Protein AF-A0A7Y5T7V3-F1 (afdb_monomer_lite)

Radius of gyration: 24.33 Å; chains: 1; bounding box: 66×38×88 Å

Secondary structure (DSSP, 8-state):
-PPPPPP-------PPP---PPPPPSHHHHHHHHHHHHHHHHHHHHHHH-HHHHHHHHHHHHHHHHHHHHHHHHHHHHHHHHSS--TTHHHHHHHTHHHHHHHHHHHHHHHHHHHHHHHHHHHHHHHHTT--HHHHHHHHHHHHHHHHHHSTTTHHHHHHHHHHHHHHTTSHHHHHHHHHHHHHHHHHHHHHHHHH----TTSSS-TTSTTSHHHHHHHT-

Foldseek 3Di:
DDDDDDPDPPPDPPPPDPPDDPDDDDLLVVLLVLLVVLLLLLLLLLCLAEVVVSLVVVLVLLLVLLLVLVLVVQQVVVCVVPVDDDPCVVVVCVVVSPVSSVVSVVQSVVLSVQLQVQLVVLLVVCLVVVHDSSVSSSVSSNSSSVSCCPHDPNVSVCVVVVVVSCVLSVDSVSSVVSSVVSNVSSVVSNVCCVPVNHDHPPDPDDQLDPPHPNVVVSVVD

Structure (mmCIF, N/CA/C/O backbone):
data_AF-A0A7Y5T7V3-F1
#
_entry.id   AF-A0A7Y5T7V3-F1
#
loop_
_atom_site.group_PDB
_atom_site.id
_atom_site.type_symbol
_atom_site.label_atom_id
_atom_site.label_alt_id
_atom_site.label_comp_id
_atom_site.label_asym_id
_atom_site.label_entity_id
_atom_site.label_seq_id
_atom_site.pdbx_PDB_ins_code
_atom_site.Cartn_x
_atom_site.Cartn_y
_atom_site.Cartn_z
_atom_site.occupancy
_atom_site.B_iso_or_equiv
_atom_site.auth_seq_id
_atom_site.auth_comp_id
_atom_site.auth_asym_id
_atom_site.auth_atom_id
_atom_site.pdbx_PDB_model_num
ATOM 1 N N . MET A 1 1 ? -44.271 4.454 62.381 1.00 64.00 1 MET A N 1
ATOM 2 C CA . MET A 1 1 ? -42.898 4.955 62.152 1.00 64.00 1 MET A CA 1
ATOM 3 C C . MET A 1 1 ? -42.355 4.255 60.921 1.00 64.00 1 MET A C 1
ATOM 5 O O . MET A 1 1 ? -42.210 3.041 60.946 1.00 64.00 1 MET A O 1
ATOM 9 N N . GLN A 1 2 ? -42.186 4.983 59.821 1.00 68.31 2 GLN A N 1
ATOM 10 C CA . GLN A 1 2 ? -41.761 4.419 58.540 1.00 68.31 2 GLN A CA 1
ATOM 11 C C . GLN A 1 2 ? -40.227 4.488 58.475 1.00 68.31 2 GLN A C 1
ATOM 13 O O . GLN A 1 2 ? -39.679 5.554 58.768 1.00 68.31 2 GLN A O 1
ATOM 18 N N . PRO A 1 3 ? -39.519 3.382 58.184 1.00 74.75 3 PRO A N 1
ATOM 19 C CA . PRO A 1 3 ? -38.064 3.399 58.145 1.00 74.75 3 PRO A CA 1
ATOM 20 C C . PRO A 1 3 ? -37.574 4.334 57.027 1.00 74.75 3 PRO A C 1
ATOM 22 O O . PRO A 1 3 ? -38.207 4.407 55.970 1.00 74.75 3 PRO A O 1
ATOM 25 N N . PRO A 1 4 ? -36.468 5.067 57.247 1.00 77.44 4 PRO A N 1
ATOM 26 C CA . PRO A 1 4 ? -35.929 5.975 56.246 1.00 77.44 4 PRO A CA 1
ATOM 27 C C . PRO A 1 4 ? -35.515 5.206 54.980 1.00 77.44 4 PRO A C 1
ATOM 29 O O . PRO A 1 4 ? -35.036 4.071 55.081 1.00 77.44 4 PRO A O 1
ATOM 32 N N . PRO A 1 5 ? -35.677 5.805 53.785 1.00 78.19 5 PRO A N 1
ATOM 33 C CA . PRO A 1 5 ? -35.281 5.164 52.540 1.00 78.19 5 PRO A CA 1
ATOM 34 C C . PRO A 1 5 ? -33.768 4.881 52.540 1.00 78.19 5 PRO A C 1
ATOM 36 O O . PRO A 1 5 ? -32.987 5.703 53.037 1.00 78.19 5 PRO A O 1
ATOM 39 N N . PRO A 1 6 ? -33.330 3.734 51.989 1.00 72.88 6 PRO A N 1
ATOM 40 C CA . PRO A 1 6 ? -31.917 3.385 51.922 1.00 72.88 6 PRO A CA 1
ATOM 41 C C . PRO A 1 6 ? -31.151 4.460 51.142 1.00 72.88 6 PRO A C 1
ATOM 43 O O . PRO A 1 6 ? -31.508 4.805 50.014 1.00 72.88 6 PRO A O 1
ATOM 46 N N . ARG A 1 7 ? -30.097 5.010 51.760 1.00 69.94 7 ARG A N 1
ATOM 47 C CA . ARG A 1 7 ? -29.199 5.981 51.120 1.00 69.94 7 ARG A CA 1
ATOM 48 C C . ARG A 1 7 ? -28.609 5.342 49.865 1.00 69.94 7 ARG A C 1
ATOM 50 O O . ARG A 1 7 ? -27.999 4.281 49.948 1.00 69.94 7 ARG A O 1
ATOM 57 N N . ALA A 1 8 ? -28.784 5.994 48.717 1.00 66.44 8 ALA A N 1
ATOM 58 C CA . ALA A 1 8 ? -28.117 5.603 47.486 1.00 66.44 8 ALA A CA 1
ATOM 59 C C . ALA A 1 8 ? -26.602 5.609 47.731 1.00 66.44 8 ALA A C 1
ATOM 61 O O . ALA A 1 8 ? -26.030 6.658 48.032 1.00 66.44 8 ALA A O 1
ATOM 62 N N . ASP A 1 9 ? -25.973 4.437 47.644 1.00 67.75 9 ASP A N 1
ATOM 63 C CA . ASP A 1 9 ? -24.528 4.283 47.774 1.00 67.75 9 ASP A CA 1
ATOM 64 C C . ASP A 1 9 ? -23.828 5.190 46.751 1.00 67.75 9 ASP A C 1
ATOM 66 O O . ASP A 1 9 ? -23.797 4.918 45.551 1.00 67.75 9 ASP A O 1
ATOM 70 N N . SER A 1 10 ? -23.252 6.285 47.239 1.00 62.38 10 SER A N 1
ATOM 71 C CA . SER A 1 10 ? -22.486 7.271 46.470 1.00 62.38 10 SER A CA 1
ATOM 72 C C . SER A 1 10 ? -21.037 6.840 46.241 1.00 62.38 10 SER A C 1
ATOM 74 O O . SER A 1 10 ? -20.199 7.640 45.823 1.00 62.38 10 SER A O 1
ATOM 76 N N . ARG A 1 11 ? -20.715 5.566 46.499 1.00 70.81 11 ARG A N 1
ATOM 77 C CA . ARG A 1 11 ? -19.378 5.032 46.249 1.00 70.81 11 ARG A CA 1
ATOM 78 C C . ARG A 1 11 ? -19.104 5.123 44.745 1.00 70.81 11 ARG A C 1
ATOM 80 O O . ARG A 1 11 ? -19.881 4.562 43.966 1.00 70.81 11 ARG A O 1
ATOM 87 N N . PRO A 1 12 ? -18.029 5.809 44.308 1.00 65.44 12 PRO A N 1
ATOM 88 C CA . PRO A 1 12 ? -17.653 5.825 42.906 1.00 65.44 12 PRO A CA 1
ATOM 89 C C . PRO A 1 12 ? -17.503 4.376 42.456 1.00 65.44 12 PRO A C 1
ATOM 91 O O . PRO A 1 12 ? -16.712 3.614 43.012 1.00 65.44 12 PRO A O 1
ATOM 94 N N . ARG A 1 13 ? -18.341 3.976 41.496 1.00 61.34 13 ARG A N 1
ATOM 95 C CA . ARG A 1 13 ? -18.355 2.624 40.951 1.00 61.34 13 ARG A CA 1
ATOM 96 C C . ARG A 1 13 ? -16.980 2.409 40.321 1.00 61.34 13 ARG A C 1
ATOM 98 O O . ARG A 1 13 ? -16.712 2.946 39.248 1.00 61.34 13 ARG A O 1
ATOM 105 N N . LEU A 1 14 ? -16.092 1.704 41.024 1.00 61.84 14 LEU A N 1
ATOM 106 C CA . LEU A 1 14 ? -14.761 1.371 40.532 1.00 61.84 14 LEU A CA 1
ATOM 107 C C . LEU A 1 14 ? -14.964 0.587 39.236 1.00 61.84 14 LEU A C 1
ATOM 109 O O . LEU A 1 14 ? -15.415 -0.558 39.253 1.00 61.84 14 LEU A O 1
ATOM 113 N N . VAL A 1 15 ? -14.714 1.238 38.097 1.00 63.75 15 VAL A N 1
ATOM 114 C CA . VAL A 1 15 ? -14.641 0.555 36.807 1.00 63.75 15 VAL A CA 1
ATOM 115 C C . VAL A 1 15 ? -13.582 -0.525 36.999 1.00 63.75 15 VAL A C 1
ATOM 117 O O . VAL A 1 15 ? -12.487 -0.165 37.438 1.00 63.75 15 VAL A O 1
ATOM 120 N N . PRO A 1 16 ? -13.884 -1.815 36.751 1.00 61.59 16 PRO A N 1
ATOM 121 C CA . PRO A 1 16 ? -12.916 -2.874 36.976 1.00 61.59 16 PRO A CA 1
ATOM 122 C C . PRO A 1 16 ? -11.620 -2.472 36.280 1.00 61.59 16 PRO A C 1
ATOM 124 O O . PRO A 1 16 ? -11.614 -2.231 35.066 1.00 61.59 16 PRO A O 1
ATOM 127 N N . SER A 1 17 ? -10.555 -2.303 37.068 1.00 61.06 17 SER A N 1
ATOM 128 C CA . SER A 1 17 ? -9.232 -2.013 36.541 1.00 61.06 17 SER A CA 1
ATOM 129 C C . SER A 1 17 ? -8.957 -3.080 35.494 1.00 61.06 17 SER A C 1
ATOM 131 O O . SER A 1 17 ? -9.195 -4.265 35.734 1.00 61.06 17 SER A O 1
ATOM 133 N N . GLN A 1 18 ? -8.583 -2.660 34.281 1.00 62.06 18 GLN A N 1
ATOM 134 C CA . GLN A 1 18 ? -8.247 -3.599 33.219 1.00 62.06 18 GLN A CA 1
ATOM 135 C C . GLN A 1 18 ? -7.238 -4.590 33.792 1.00 62.06 18 GLN A C 1
ATOM 137 O O . GLN A 1 18 ? -6.093 -4.223 34.046 1.00 62.06 18 GLN A O 1
ATOM 142 N N . SER A 1 19 ? -7.688 -5.822 34.039 1.00 62.66 19 SER A N 1
ATOM 143 C CA . SER A 1 19 ? -6.857 -6.895 34.563 1.00 62.66 19 SER A CA 1
ATOM 144 C C . SER A 1 19 ? -5.622 -6.969 33.677 1.00 62.66 19 SER A C 1
ATOM 146 O O . SER A 1 19 ? -5.766 -7.159 32.462 1.00 62.66 19 SER A O 1
ATOM 148 N N . TRP A 1 20 ? -4.441 -6.759 34.256 1.00 57.31 20 TRP A N 1
ATOM 149 C CA . TRP A 1 20 ? -3.173 -6.873 33.548 1.00 57.31 20 TRP A CA 1
ATOM 150 C C . TRP A 1 20 ? -3.149 -8.211 32.806 1.00 57.31 20 TRP A C 1
ATOM 152 O O . TRP A 1 20 ? -3.119 -9.277 33.418 1.00 57.31 20 TRP A O 1
ATOM 162 N N . ARG A 1 21 ? -3.241 -8.164 31.474 1.00 64.88 21 ARG A N 1
ATOM 163 C CA . ARG A 1 21 ? -3.084 -9.353 30.638 1.00 64.88 21 ARG A CA 1
ATOM 164 C C . ARG A 1 21 ? -1.607 -9.454 30.285 1.00 64.88 21 ARG A C 1
ATOM 166 O O . ARG A 1 21 ? -1.084 -8.485 29.724 1.00 64.88 21 ARG A O 1
ATOM 173 N N . PRO A 1 22 ? -0.938 -10.585 30.566 1.00 62.59 22 PRO A N 1
ATOM 174 C CA . PRO A 1 22 ? 0.440 -10.765 30.148 1.00 62.59 22 PRO A CA 1
ATOM 175 C C . PRO A 1 22 ? 0.538 -10.552 28.630 1.00 62.59 22 PRO A C 1
ATOM 177 O O . PRO A 1 22 ? -0.371 -10.949 27.886 1.00 62.59 22 PRO A O 1
ATOM 180 N N . PRO A 1 23 ? 1.597 -9.880 28.144 1.00 65.69 23 PRO A N 1
ATOM 181 C CA . PRO A 1 23 ? 1.783 -9.687 26.718 1.00 65.69 23 PRO A CA 1
ATOM 182 C C . PRO A 1 23 ? 1.778 -11.059 26.031 1.00 65.69 23 PRO A C 1
ATOM 184 O O . PRO A 1 23 ? 2.441 -11.978 26.511 1.00 65.69 23 PRO A O 1
ATOM 187 N N . PRO A 1 24 ? 1.039 -11.227 24.921 1.00 64.31 24 PRO A N 1
ATOM 188 C CA . PRO A 1 24 ? 0.905 -12.529 24.284 1.00 64.31 24 PRO A CA 1
ATOM 189 C C . PRO A 1 24 ? 2.289 -13.068 23.888 1.00 64.31 24 PRO A C 1
ATOM 191 O O . PRO A 1 24 ? 3.076 -12.362 23.247 1.00 64.31 24 PRO A O 1
ATOM 194 N N . GLY A 1 25 ? 2.598 -14.292 24.317 1.00 72.19 25 GLY A N 1
ATOM 195 C CA . GLY A 1 25 ? 3.891 -14.944 24.100 1.00 72.19 25 GLY A CA 1
ATOM 196 C C . GLY A 1 25 ? 4.001 -15.613 22.727 1.00 72.19 25 GLY A C 1
ATOM 197 O O . GLY A 1 25 ? 3.042 -16.208 22.252 1.00 72.19 25 GLY A O 1
ATOM 198 N N . GLY A 1 26 ? 5.183 -15.521 22.104 1.00 73.25 26 GLY A N 1
ATOM 199 C CA . GLY A 1 26 ? 5.599 -16.310 20.934 1.00 73.25 26 GLY A CA 1
ATOM 200 C C . GLY A 1 26 ? 4.783 -16.091 19.654 1.00 73.25 26 GLY A C 1
ATOM 201 O O . GLY A 1 26 ? 5.023 -15.137 18.910 1.00 73.25 26 GLY A O 1
ATOM 202 N N . LEU A 1 27 ? 3.821 -16.981 19.393 1.00 79.62 27 LEU A N 1
ATOM 203 C CA . LEU A 1 27 ? 3.075 -17.067 18.128 1.00 79.62 27 LEU A CA 1
ATOM 204 C C . LEU A 1 27 ? 2.404 -15.748 17.700 1.00 79.62 27 LEU A C 1
ATOM 206 O O . LEU A 1 27 ? 2.624 -15.308 16.571 1.00 79.62 27 LEU A O 1
ATOM 210 N N . PRO A 1 28 ? 1.636 -15.059 18.565 1.00 81.38 28 PRO A N 1
ATOM 211 C CA . PRO A 1 28 ? 1.007 -13.793 18.215 1.00 81.38 28 PRO A CA 1
ATOM 212 C C . PRO A 1 28 ? 2.013 -12.700 17.856 1.00 81.38 28 PRO A C 1
ATOM 214 O O . PRO A 1 28 ? 1.696 -11.820 17.066 1.00 81.38 28 PRO A O 1
ATOM 217 N N . LYS A 1 29 ? 3.225 -12.707 18.425 1.00 84.75 29 LYS A N 1
ATOM 218 C CA . LYS A 1 29 ? 4.258 -11.722 18.066 1.00 84.75 29 LYS A CA 1
ATOM 219 C C . LYS A 1 29 ? 4.814 -12.002 16.671 1.00 84.75 29 LYS A C 1
ATOM 221 O O . LYS A 1 29 ? 4.940 -11.062 15.890 1.00 84.75 29 LYS A O 1
ATOM 226 N N . LEU A 1 30 ? 5.063 -13.272 16.349 1.00 87.69 30 LEU A N 1
ATOM 227 C CA . LEU A 1 30 ? 5.518 -13.690 15.023 1.00 87.69 30 LEU A CA 1
ATOM 228 C C . LEU A 1 30 ? 4.479 -13.361 13.945 1.00 87.69 30 LEU A C 1
ATOM 230 O O . LEU A 1 30 ? 4.817 -12.719 12.956 1.00 87.69 30 LEU A O 1
ATOM 234 N N . GLN A 1 31 ? 3.207 -13.708 14.171 1.00 88.00 31 GLN A N 1
ATOM 235 C CA . GLN A 1 31 ? 2.114 -13.391 13.243 1.00 88.00 31 GLN A CA 1
ATOM 236 C C . GLN A 1 31 ? 2.002 -11.884 12.990 1.00 88.00 31 GLN A C 1
ATOM 238 O O . GLN A 1 31 ? 1.847 -11.453 11.852 1.00 88.00 31 GLN A O 1
ATOM 243 N N . ARG A 1 32 ? 2.144 -11.059 14.035 1.00 88.69 32 ARG A N 1
ATOM 244 C CA . ARG A 1 32 ? 2.148 -9.594 13.899 1.00 88.69 32 ARG A CA 1
ATOM 245 C C . ARG A 1 32 ? 3.334 -9.092 13.088 1.00 88.69 32 ARG A C 1
ATOM 247 O O . ARG A 1 32 ? 3.149 -8.209 12.258 1.00 88.69 32 ARG A O 1
ATOM 254 N N . GLY A 1 33 ? 4.522 -9.638 13.341 1.00 89.19 33 GLY A N 1
ATOM 255 C CA . GLY A 1 33 ? 5.724 -9.331 12.572 1.00 89.19 33 GLY A CA 1
ATOM 256 C C . GLY A 1 33 ? 5.514 -9.641 11.094 1.00 89.19 33 GLY A C 1
ATOM 257 O O . GLY A 1 33 ? 5.633 -8.738 10.276 1.00 89.19 33 GLY A O 1
ATOM 258 N N . LEU A 1 34 ? 5.091 -10.869 10.783 1.00 92.50 34 LEU A N 1
ATOM 259 C CA . LEU A 1 34 ? 4.835 -11.341 9.419 1.00 92.50 34 LEU A CA 1
ATOM 260 C C . LEU A 1 34 ? 3.740 -10.548 8.700 1.00 92.50 34 LEU A C 1
ATOM 262 O O . LEU A 1 34 ? 3.882 -10.246 7.521 1.00 92.50 34 LEU A O 1
ATOM 266 N N . LEU A 1 35 ? 2.665 -10.169 9.395 1.00 91.62 35 LEU A N 1
ATOM 267 C CA . LEU A 1 35 ? 1.624 -9.314 8.819 1.00 91.62 35 LEU A CA 1
ATOM 268 C C . LEU A 1 35 ? 2.174 -7.940 8.434 1.00 91.62 35 LEU A C 1
ATOM 270 O O . LEU A 1 35 ? 1.853 -7.429 7.366 1.00 91.62 35 LEU A O 1
ATOM 274 N N . LEU A 1 36 ? 2.989 -7.329 9.298 1.00 91.31 36 LEU A N 1
ATOM 275 C CA . LEU A 1 36 ? 3.539 -5.997 9.049 1.00 91.31 36 LEU A CA 1
ATOM 276 C C . LEU A 1 36 ? 4.630 -6.020 7.977 1.00 91.31 36 LEU A C 1
ATOM 278 O O . LEU A 1 36 ? 4.616 -5.167 7.091 1.00 91.31 36 LEU A O 1
ATOM 282 N N . THR A 1 37 ? 5.545 -6.990 8.027 1.00 93.88 37 THR A N 1
ATOM 283 C CA . THR A 1 37 ? 6.599 -7.140 7.014 1.00 93.88 37 THR A CA 1
ATOM 284 C C . THR A 1 37 ? 6.021 -7.563 5.672 1.00 93.88 37 THR A C 1
ATOM 286 O O . THR A 1 37 ? 6.428 -7.027 4.647 1.00 93.88 37 THR A O 1
ATOM 289 N N . GLY A 1 38 ? 5.024 -8.448 5.666 1.00 92.81 38 GLY A N 1
ATOM 290 C CA . GLY A 1 38 ? 4.295 -8.825 4.463 1.00 92.81 38 GLY A CA 1
ATOM 291 C C . GLY A 1 38 ? 3.541 -7.641 3.859 1.00 92.81 38 GLY A C 1
ATOM 292 O O . GLY A 1 38 ? 3.593 -7.444 2.650 1.00 92.81 38 GLY A O 1
ATOM 293 N N . LEU A 1 39 ? 2.878 -6.818 4.681 1.00 91.75 39 LEU A N 1
ATOM 294 C CA . LEU A 1 39 ? 2.147 -5.646 4.190 1.00 91.75 39 LEU A CA 1
ATOM 295 C C . LEU A 1 39 ? 3.116 -4.626 3.593 1.00 91.75 39 LEU A C 1
ATOM 297 O O . LEU A 1 39 ? 2.855 -4.079 2.526 1.00 91.75 39 LEU A O 1
ATOM 301 N N . PHE A 1 40 ? 4.250 -4.412 4.259 1.00 94.25 40 PHE A N 1
ATOM 302 C CA . PHE A 1 40 ? 5.332 -3.590 3.736 1.00 94.25 40 PHE A CA 1
ATOM 303 C C . PHE A 1 40 ? 5.836 -4.124 2.390 1.00 94.25 40 PHE A C 1
ATOM 305 O O . PHE A 1 40 ? 5.851 -3.381 1.412 1.00 94.25 40 PHE A O 1
ATOM 312 N N . ALA A 1 41 ? 6.167 -5.416 2.308 1.00 94.12 41 ALA A N 1
ATOM 313 C CA . ALA A 1 41 ? 6.625 -6.049 1.075 1.00 94.12 41 ALA A CA 1
ATOM 314 C C . ALA A 1 41 ? 5.587 -5.933 -0.050 1.00 94.12 41 ALA A C 1
ATOM 316 O O . ALA A 1 41 ? 5.946 -5.612 -1.179 1.00 94.12 41 ALA A O 1
ATOM 317 N N . ALA A 1 42 ? 4.302 -6.121 0.254 1.00 93.50 42 ALA A N 1
ATOM 318 C CA . ALA A 1 42 ? 3.233 -5.997 -0.726 1.00 93.50 42 ALA A CA 1
ATOM 319 C C . ALA A 1 42 ? 3.087 -4.564 -1.260 1.00 93.50 42 ALA A C 1
ATOM 321 O O . ALA A 1 42 ? 2.877 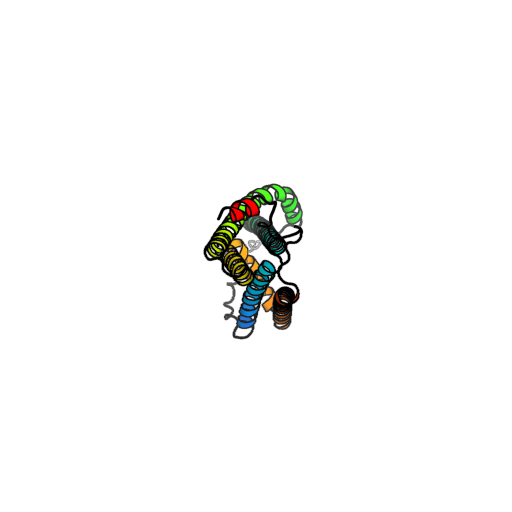-4.388 -2.458 1.00 93.50 42 ALA A O 1
ATOM 322 N N . VAL A 1 43 ? 3.245 -3.540 -0.410 1.00 93.25 43 VAL A N 1
ATOM 323 C CA . VAL A 1 43 ? 3.249 -2.133 -0.849 1.00 93.25 43 VAL A CA 1
ATOM 324 C C . VAL A 1 43 ? 4.464 -1.843 -1.727 1.00 93.25 43 VAL A C 1
ATOM 326 O O . VAL A 1 43 ? 4.310 -1.245 -2.787 1.00 93.25 43 VAL A O 1
ATOM 329 N N . VAL A 1 44 ? 5.657 -2.292 -1.328 1.00 95.19 44 VAL A N 1
ATOM 330 C CA . VAL A 1 44 ? 6.900 -2.062 -2.081 1.00 95.19 44 VAL A CA 1
ATOM 331 C C . VAL A 1 44 ? 6.863 -2.749 -3.446 1.00 95.19 44 VAL A C 1
ATOM 333 O O . VAL A 1 44 ? 7.097 -2.106 -4.468 1.00 95.19 44 VAL A O 1
ATOM 336 N N . LEU A 1 45 ? 6.523 -4.039 -3.479 1.00 94.31 45 LEU A N 1
ATOM 337 C CA . LEU A 1 45 ? 6.439 -4.818 -4.716 1.00 94.31 45 LEU A CA 1
ATOM 338 C C . LEU A 1 45 ? 5.273 -4.355 -5.591 1.00 94.31 45 LEU A C 1
ATOM 340 O O . LEU A 1 45 ? 5.421 -4.262 -6.806 1.00 94.31 45 LEU A O 1
ATOM 344 N N . GLY A 1 46 ? 4.133 -4.014 -4.984 1.00 91.25 46 GLY A N 1
ATOM 345 C CA . GLY A 1 46 ? 2.993 -3.437 -5.691 1.00 91.25 46 GLY A CA 1
ATOM 346 C C . GLY A 1 46 ? 3.341 -2.098 -6.339 1.00 91.25 46 GLY A C 1
ATOM 347 O O . GLY A 1 46 ? 3.003 -1.881 -7.499 1.00 91.25 46 GLY A O 1
ATOM 348 N N . PHE A 1 47 ? 4.075 -1.233 -5.634 1.00 92.62 47 PHE A N 1
ATOM 349 C CA . PHE A 1 47 ? 4.555 0.038 -6.177 1.00 92.62 47 PHE A CA 1
ATOM 350 C C . PHE A 1 47 ? 5.558 -0.161 -7.309 1.00 92.62 47 PHE A C 1
ATOM 352 O O . PHE A 1 47 ? 5.433 0.488 -8.342 1.00 92.62 47 PHE A O 1
ATOM 359 N N . ALA A 1 48 ? 6.509 -1.084 -7.160 1.00 93.31 48 ALA A N 1
ATOM 360 C CA . ALA A 1 48 ? 7.450 -1.387 -8.230 1.00 93.31 48 ALA A CA 1
ATOM 361 C C . ALA A 1 48 ? 6.768 -1.984 -9.468 1.00 93.31 48 ALA A C 1
ATOM 363 O O . ALA A 1 48 ? 7.178 -1.694 -10.588 1.00 93.31 48 ALA A O 1
ATOM 364 N N . ARG A 1 49 ? 5.709 -2.780 -9.282 1.00 92.31 49 ARG A N 1
ATOM 365 C CA . ARG A 1 49 ? 4.930 -3.367 -10.376 1.00 92.31 49 ARG A CA 1
ATOM 366 C C . ARG A 1 49 ? 4.037 -2.348 -11.077 1.00 92.31 49 ARG A C 1
ATOM 368 O O . ARG A 1 49 ? 4.042 -2.314 -12.301 1.00 92.31 49 ARG A O 1
ATOM 375 N N . ALA A 1 50 ? 3.254 -1.578 -10.329 1.00 91.69 50 ALA A N 1
ATOM 376 C CA . ALA A 1 50 ? 2.252 -0.655 -10.857 1.00 91.69 50 ALA A CA 1
ATOM 377 C C . ALA A 1 50 ? 2.224 0.642 -10.023 1.00 91.69 50 ALA A C 1
ATOM 379 O O . ALA A 1 50 ? 1.363 0.792 -9.148 1.00 91.69 50 ALA A O 1
ATOM 380 N N . PRO A 1 51 ? 3.139 1.598 -10.278 1.00 89.12 51 PRO A N 1
ATOM 381 C CA . PRO A 1 51 ? 3.340 2.762 -9.412 1.00 89.12 51 PRO A CA 1
ATOM 382 C C . PRO A 1 51 ? 2.074 3.605 -9.218 1.00 89.12 51 PRO A C 1
ATOM 384 O O . PRO A 1 51 ? 1.751 3.994 -8.096 1.00 89.12 51 PRO A O 1
ATOM 387 N N . TYR A 1 52 ? 1.313 3.849 -10.292 1.00 86.44 52 TYR A N 1
ATOM 388 C CA . TYR A 1 52 ? 0.089 4.654 -10.232 1.00 86.44 52 TYR A CA 1
ATOM 389 C C . TYR A 1 52 ? -1.025 3.974 -9.437 1.00 86.44 52 TYR A C 1
ATOM 391 O O . TYR A 1 52 ? -1.658 4.614 -8.597 1.00 86.44 52 TYR A O 1
ATOM 399 N N . LEU A 1 53 ? -1.246 2.678 -9.669 1.00 87.75 53 LEU A N 1
ATOM 400 C CA . LEU A 1 53 ? -2.258 1.913 -8.942 1.00 87.75 53 LEU A CA 1
ATOM 401 C C . LEU A 1 53 ? -1.885 1.776 -7.467 1.00 87.75 53 LEU A C 1
ATOM 403 O O . LEU A 1 53 ? -2.739 1.970 -6.605 1.00 87.75 53 LEU A O 1
ATOM 407 N N . ALA A 1 54 ? -0.614 1.514 -7.163 1.00 87.44 54 ALA A N 1
ATOM 408 C CA . ALA A 1 54 ? -0.132 1.443 -5.790 1.00 87.44 54 ALA A CA 1
ATOM 409 C C . ALA A 1 54 ? -0.291 2.782 -5.059 1.00 87.44 54 ALA A C 1
ATOM 411 O O . ALA A 1 54 ? -0.781 2.799 -3.931 1.00 87.44 54 ALA A O 1
ATOM 412 N N . LEU A 1 55 ? 0.045 3.907 -5.703 1.00 85.62 55 LEU A N 1
ATOM 413 C CA . LEU A 1 55 ? -0.213 5.243 -5.156 1.00 85.62 55 LEU A CA 1
ATOM 414 C C . LEU A 1 55 ? -1.701 5.463 -4.898 1.00 85.62 55 LEU A C 1
ATOM 416 O O . LEU A 1 55 ? -2.072 5.862 -3.796 1.00 85.62 55 LEU A O 1
ATOM 420 N N . GLY A 1 56 ? -2.553 5.156 -5.878 1.00 85.31 56 GLY A N 1
ATOM 421 C CA . GLY A 1 56 ? -4.003 5.256 -5.736 1.00 85.31 56 GLY A CA 1
ATOM 422 C C . GLY A 1 56 ? -4.524 4.431 -4.558 1.00 85.31 56 GLY A C 1
ATOM 423 O O . GLY A 1 56 ? -5.264 4.948 -3.722 1.00 85.31 56 GLY A O 1
ATOM 424 N N . LEU A 1 57 ? -4.079 3.180 -4.429 1.00 87.25 57 LEU A N 1
ATOM 425 C CA . LEU A 1 57 ? -4.451 2.288 -3.330 1.00 87.25 57 LEU A CA 1
ATOM 426 C C . LEU A 1 57 ? -3.962 2.796 -1.972 1.00 87.25 57 LEU A C 1
ATOM 428 O O . LEU A 1 57 ? -4.727 2.765 -1.011 1.00 87.25 57 LEU A O 1
ATOM 432 N N . VAL A 1 58 ? -2.728 3.300 -1.875 1.00 84.94 58 VAL A N 1
ATOM 433 C CA . VAL A 1 58 ? -2.204 3.888 -0.632 1.00 84.94 58 VAL A CA 1
ATOM 434 C C . VAL A 1 58 ? -2.992 5.144 -0.254 1.00 84.94 58 VAL A C 1
ATOM 436 O O . VAL A 1 58 ? -3.358 5.297 0.912 1.00 84.94 58 VAL A O 1
ATOM 439 N N . CYS A 1 59 ? -3.316 6.006 -1.221 1.00 83.00 59 CYS A N 1
ATOM 440 C CA . CYS A 1 59 ? -4.171 7.174 -1.012 1.00 83.00 59 CYS A CA 1
ATOM 441 C C . CYS A 1 59 ? -5.554 6.767 -0.495 1.00 83.00 59 CYS A C 1
ATOM 443 O O . CYS A 1 59 ? -6.006 7.283 0.528 1.00 83.00 59 CYS A O 1
ATOM 445 N N . LEU A 1 60 ? -6.206 5.806 -1.154 1.00 83.19 60 LEU A N 1
ATOM 446 C CA . LEU A 1 60 ? -7.518 5.295 -0.752 1.00 83.19 60 LEU A CA 1
ATOM 447 C C . LEU A 1 60 ? -7.478 4.648 0.635 1.00 83.19 60 LEU A C 1
ATOM 449 O O . LEU A 1 60 ? -8.347 4.920 1.462 1.00 83.19 60 LEU A O 1
ATOM 453 N N . ALA A 1 61 ? -6.451 3.849 0.929 1.00 82.31 61 ALA A N 1
ATOM 454 C CA . ALA A 1 61 ? -6.266 3.235 2.238 1.00 82.31 61 ALA A CA 1
ATOM 455 C C . ALA A 1 61 ? -6.055 4.294 3.330 1.00 82.31 61 ALA A C 1
ATOM 457 O O . ALA A 1 61 ? -6.682 4.224 4.389 1.00 82.31 61 ALA A O 1
ATOM 458 N N . ALA A 1 62 ? -5.223 5.308 3.076 1.00 77.94 62 ALA A N 1
ATOM 459 C CA . ALA A 1 62 ? -4.997 6.407 4.011 1.00 77.94 62 ALA A CA 1
ATOM 460 C C . ALA A 1 62 ? -6.282 7.212 4.268 1.00 77.94 62 ALA A C 1
ATOM 462 O O . ALA A 1 62 ? -6.581 7.538 5.422 1.00 77.94 62 ALA A O 1
ATOM 463 N N . LEU A 1 63 ? -7.068 7.479 3.220 1.00 77.06 63 LEU A N 1
ATOM 464 C CA . LEU A 1 63 ? -8.376 8.127 3.328 1.00 77.06 63 LEU A CA 1
ATOM 465 C C . LEU A 1 63 ? -9.349 7.276 4.154 1.00 77.06 63 LEU A C 1
ATOM 467 O O . LEU A 1 63 ? -9.919 7.779 5.122 1.00 77.06 63 LEU A O 1
ATOM 471 N N . ALA A 1 64 ? -9.481 5.984 3.847 1.00 76.06 64 ALA A N 1
ATOM 472 C CA . ALA A 1 64 ? -10.380 5.065 4.546 1.00 76.06 64 ALA A CA 1
ATOM 473 C C . ALA A 1 64 ? -10.031 4.913 6.035 1.00 76.06 64 ALA A C 1
ATOM 475 O O . ALA A 1 64 ? -10.894 4.987 6.911 1.00 76.06 64 ALA A O 1
ATOM 476 N N . VAL A 1 65 ? -8.750 4.756 6.369 1.00 73.44 65 VAL A N 1
ATOM 477 C CA . VAL A 1 65 ? -8.322 4.664 7.773 1.00 73.44 65 VAL A CA 1
ATOM 478 C C . VAL A 1 65 ? -8.639 5.957 8.531 1.00 73.44 65 VAL A C 1
ATOM 480 O O . VAL A 1 65 ? -8.986 5.937 9.722 1.00 73.44 65 VAL A O 1
ATOM 483 N N . ARG A 1 66 ? -8.559 7.098 7.846 1.00 71.06 66 ARG A N 1
ATOM 484 C CA . ARG A 1 66 ? -8.847 8.394 8.450 1.00 71.06 66 ARG A CA 1
ATOM 485 C C . ARG A 1 66 ? -10.344 8.633 8.636 1.00 71.06 66 ARG A C 1
ATOM 487 O O . ARG A 1 66 ? -10.716 9.110 9.708 1.00 71.06 66 ARG A O 1
ATOM 494 N N . THR A 1 67 ? -11.198 8.241 7.692 1.00 65.94 67 THR A N 1
ATOM 495 C CA . THR A 1 67 ? -12.662 8.308 7.866 1.00 65.94 67 THR A CA 1
ATOM 496 C C . THR A 1 67 ? -13.123 7.418 9.028 1.00 65.94 67 THR A C 1
ATOM 498 O O . THR A 1 67 ? -13.903 7.856 9.879 1.00 65.94 67 THR A O 1
ATOM 501 N N . VAL A 1 68 ? -12.553 6.216 9.168 1.00 68.00 68 VAL A N 1
ATOM 502 C CA . VAL A 1 68 ? -12.805 5.325 10.319 1.00 68.00 68 VAL A CA 1
ATOM 503 C C . VAL A 1 68 ? -12.318 5.941 11.640 1.00 68.00 68 VAL A C 1
ATOM 505 O O . VAL A 1 68 ? -12.970 5.829 12.681 1.00 68.00 68 VAL A O 1
ATOM 508 N N . SER A 1 69 ? -11.180 6.635 11.633 1.00 64.75 69 SER A N 1
ATOM 509 C CA . SER A 1 69 ? -10.672 7.295 12.842 1.00 64.75 69 SER A CA 1
ATOM 510 C C . SER A 1 69 ? -11.602 8.413 13.325 1.00 64.75 69 SER A C 1
ATOM 512 O O . SER A 1 69 ? -11.915 8.474 14.510 1.00 64.75 69 SER A O 1
ATOM 514 N N . TRP A 1 70 ? -12.109 9.251 12.420 1.00 63.22 70 TRP A N 1
ATOM 515 C CA . TRP A 1 70 ? -13.010 10.354 12.777 1.00 63.22 70 TRP A CA 1
ATOM 516 C C . TRP A 1 70 ? -14.394 9.886 13.236 1.00 63.22 70 TRP A C 1
ATOM 518 O O . TRP A 1 70 ? -14.939 10.405 14.214 1.00 63.22 70 TRP A O 1
ATOM 528 N N . THR A 1 71 ? -14.956 8.869 12.581 1.00 63.59 71 THR A N 1
ATOM 529 C CA . THR A 1 71 ? -16.238 8.271 12.999 1.00 63.59 71 THR A CA 1
ATOM 530 C C . THR A 1 71 ? -16.135 7.639 14.387 1.00 63.59 71 THR A C 1
ATOM 532 O O . THR A 1 71 ? -17.032 7.793 15.214 1.00 63.59 71 THR A O 1
ATOM 535 N N . THR A 1 72 ? -15.012 6.985 14.696 1.00 63.12 72 THR A N 1
ATOM 536 C CA . THR A 1 72 ? -14.808 6.378 16.019 1.00 63.12 72 THR A CA 1
ATOM 537 C C . THR A 1 72 ? -14.496 7.395 17.119 1.00 63.12 72 THR A C 1
ATOM 539 O O . THR A 1 72 ? -14.906 7.178 18.260 1.00 63.12 72 THR A O 1
ATOM 542 N N . GLU A 1 73 ? -13.802 8.493 16.811 1.00 64.44 73 GLU A N 1
ATOM 543 C CA . GLU A 1 73 ? -13.473 9.562 17.766 1.00 64.44 73 GLU A CA 1
ATOM 544 C C . GLU A 1 73 ? -14.712 10.405 18.110 1.00 64.44 73 GLU A C 1
ATOM 546 O O . GLU A 1 73 ? -15.027 10.572 19.286 1.00 64.44 73 GLU A O 1
ATOM 551 N N . SER A 1 74 ? -15.504 10.799 17.109 1.00 61.62 74 SER A N 1
ATOM 552 C CA . SER A 1 74 ? -16.777 11.508 17.322 1.00 61.62 74 SER A CA 1
ATOM 553 C C . SER A 1 74 ? -17.805 10.676 18.099 1.00 61.62 74 SER A C 1
ATOM 555 O O . SER A 1 74 ? -18.477 11.198 18.990 1.00 61.62 74 SER A O 1
ATOM 557 N N . ALA A 1 75 ? -17.900 9.369 17.829 1.00 63.09 75 ALA A N 1
ATOM 558 C CA . ALA A 1 75 ? -18.753 8.471 18.604 1.00 63.09 75 ALA A CA 1
ATOM 559 C C . ALA A 1 75 ? -18.289 8.353 20.067 1.00 63.09 75 ALA A C 1
ATOM 561 O O . ALA A 1 75 ? -19.117 8.330 20.976 1.00 63.09 75 ALA A O 1
ATOM 562 N N . ARG A 1 76 ? -16.972 8.306 20.313 1.00 62.47 76 ARG A N 1
ATOM 563 C CA . ARG A 1 76 ? -16.411 8.237 21.671 1.00 62.47 76 ARG A CA 1
ATOM 564 C C . ARG A 1 76 ? -16.627 9.520 22.458 1.00 62.47 76 ARG A C 1
ATOM 566 O O . ARG A 1 76 ? -16.993 9.419 23.622 1.00 62.47 76 ARG A O 1
ATOM 573 N N . GLU A 1 77 ? -16.472 10.682 21.834 1.00 67.19 77 GLU A N 1
ATOM 574 C CA . GLU A 1 77 ? -16.687 11.974 22.492 1.00 67.19 77 GLU A CA 1
ATOM 575 C C . GLU A 1 77 ? -18.143 12.132 22.953 1.00 67.19 77 GLU A C 1
ATOM 577 O O . GLU A 1 77 ? -18.420 12.455 24.107 1.00 67.19 77 GLU A O 1
ATOM 582 N N . ARG A 1 78 ? -19.103 11.761 22.094 1.00 62.50 78 ARG A N 1
ATOM 583 C CA . ARG A 1 78 ? -20.534 11.758 22.448 1.00 62.50 78 ARG A CA 1
ATOM 584 C C . ARG A 1 78 ? -20.852 10.766 23.569 1.00 62.50 78 ARG A C 1
ATOM 586 O O . ARG A 1 78 ? -21.663 11.070 24.443 1.00 62.50 78 ARG A O 1
ATOM 593 N N . GLN A 1 79 ? -20.197 9.602 23.575 1.00 62.53 79 GLN A N 1
ATOM 594 C CA . GLN A 1 79 ? -20.310 8.634 24.669 1.00 62.53 79 GLN A CA 1
ATOM 595 C C . GLN A 1 79 ? -19.695 9.151 25.976 1.00 62.53 79 GLN A C 1
ATOM 597 O O . GLN A 1 79 ? -20.247 8.868 27.036 1.00 62.53 79 GLN A O 1
ATOM 602 N N . HIS A 1 80 ? -18.589 9.896 25.913 1.00 66.69 80 HIS A N 1
ATOM 603 C CA . HIS A 1 80 ? -17.899 10.431 27.087 1.00 66.69 80 HIS A CA 1
ATOM 604 C C . HIS A 1 80 ? -18.709 11.548 27.754 1.00 66.69 80 HIS A C 1
ATOM 606 O O . HIS A 1 80 ? -18.848 11.564 28.972 1.00 66.69 80 HIS A O 1
ATOM 612 N N . LEU A 1 81 ? -19.325 12.423 26.954 1.00 71.62 81 LEU A N 1
ATOM 613 C CA . LEU A 1 81 ? -20.167 13.515 27.452 1.00 71.62 81 LEU A CA 1
ATOM 614 C C . LEU A 1 81 ? -21.534 13.045 27.983 1.00 71.62 81 LEU A C 1
ATOM 616 O O . LEU A 1 81 ? -22.134 13.731 28.804 1.00 71.62 81 LEU A O 1
ATOM 620 N N . ARG A 1 82 ? -22.062 11.901 27.515 1.00 68.44 82 ARG A N 1
ATOM 621 C CA . ARG A 1 82 ? -23.437 11.446 27.835 1.00 68.44 82 ARG A CA 1
ATOM 622 C C . ARG A 1 82 ? -23.521 10.132 28.615 1.00 68.44 82 ARG A C 1
ATOM 624 O O . ARG A 1 82 ? -24.615 9.728 29.002 1.00 68.44 82 ARG A O 1
ATOM 631 N N . GLY A 1 83 ? -22.410 9.423 28.806 1.00 67.12 83 GLY A N 1
ATOM 632 C CA . GLY A 1 83 ? -22.322 8.182 29.588 1.00 67.12 83 GLY A CA 1
ATOM 633 C C . GLY A 1 83 ? -23.009 6.936 28.997 1.00 67.12 83 GLY A C 1
ATOM 634 O O . GLY A 1 83 ? -22.759 5.832 29.477 1.00 67.12 83 GLY A O 1
ATOM 635 N N . ARG A 1 84 ? -23.852 7.046 27.953 1.00 66.06 84 ARG A N 1
ATOM 636 C CA . ARG A 1 84 ? -24.571 5.903 27.343 1.00 66.06 84 ARG A CA 1
ATOM 637 C C . ARG A 1 84 ? -24.733 6.062 25.827 1.00 66.06 84 ARG A C 1
ATOM 639 O O . ARG A 1 84 ? -25.059 7.149 25.361 1.00 66.06 84 ARG A O 1
ATOM 646 N N . ARG A 1 85 ? -24.551 4.973 25.058 1.00 59.12 85 ARG A N 1
ATOM 647 C CA . ARG A 1 85 ? -24.847 4.948 23.607 1.00 59.12 85 ARG A CA 1
ATOM 648 C C . ARG A 1 85 ? -26.349 5.065 23.381 1.00 59.12 85 ARG A C 1
ATOM 650 O O . ARG A 1 85 ? -27.101 4.281 23.966 1.00 59.12 85 ARG A O 1
ATOM 657 N N . ARG A 1 86 ? -26.783 5.988 22.519 1.00 64.62 86 ARG A N 1
ATOM 658 C CA . ARG A 1 86 ? -28.171 6.038 22.039 1.00 64.62 86 ARG A CA 1
ATOM 659 C C . ARG A 1 86 ? -28.268 5.479 20.622 1.00 64.62 86 ARG A C 1
ATOM 661 O O . ARG A 1 86 ? -27.345 5.595 19.825 1.00 64.62 86 ARG A O 1
ATOM 668 N N . TRP A 1 87 ? -29.425 4.901 20.309 1.00 67.44 87 TRP A N 1
ATOM 669 C CA . TRP A 1 87 ? -29.713 4.267 19.016 1.00 67.44 87 TRP A CA 1
ATOM 670 C C . TRP A 1 87 ? -29.674 5.245 17.825 1.00 67.44 87 TRP A C 1
ATOM 672 O O . TRP A 1 87 ? -29.426 4.828 16.702 1.00 67.44 87 TRP A O 1
ATOM 682 N N . PHE A 1 88 ? -29.849 6.549 18.078 1.00 62.78 88 PHE A N 1
ATOM 683 C CA . PHE A 1 88 ? -29.848 7.611 17.060 1.00 62.78 88 PHE A CA 1
ATOM 684 C C . PHE A 1 88 ? -28.486 8.296 16.851 1.00 62.78 88 PHE A C 1
ATOM 686 O O . PHE A 1 88 ? -28.335 9.091 15.923 1.00 62.78 88 PHE A O 1
ATOM 693 N N . ASP A 1 89 ? -27.472 7.980 17.666 1.00 60.88 89 ASP A N 1
ATOM 694 C CA . ASP A 1 89 ? -26.113 8.504 17.474 1.00 60.88 89 ASP A CA 1
ATOM 695 C C . ASP A 1 89 ? -25.508 8.201 16.083 1.00 60.88 89 ASP A C 1
ATOM 697 O O . ASP A 1 89 ? -24.888 9.120 15.541 1.00 60.88 89 ASP A O 1
ATOM 701 N N . PRO A 1 90 ? -25.709 7.010 15.461 1.00 57.97 90 PRO A N 1
ATOM 702 C CA . PRO A 1 90 ? -25.175 6.709 14.130 1.00 57.97 90 PRO A CA 1
ATOM 703 C C . PRO A 1 90 ? -25.726 7.649 13.048 1.00 57.97 90 PRO A C 1
ATOM 705 O O . PRO A 1 90 ? -24.978 8.112 12.188 1.00 57.97 90 PRO A O 1
ATOM 708 N N . VAL A 1 91 ? -27.016 7.988 13.123 1.00 61.09 91 VAL A N 1
ATOM 709 C CA . VAL A 1 91 ? -27.710 8.852 12.152 1.00 61.09 91 VAL A CA 1
ATOM 710 C C . VAL A 1 91 ? -27.183 10.289 12.223 1.00 61.09 91 VAL A C 1
ATOM 712 O O . VAL A 1 91 ? -26.877 10.901 11.201 1.00 61.09 91 VAL A O 1
ATOM 715 N N . LEU A 1 92 ? -26.965 10.807 13.435 1.00 58.81 92 LEU A N 1
ATOM 716 C CA . LEU A 1 92 ? -26.391 12.141 13.639 1.00 58.81 92 LEU A CA 1
ATOM 717 C C . LEU A 1 92 ? -24.917 12.220 13.218 1.00 58.81 92 LEU A C 1
ATOM 719 O O . LEU A 1 92 ? -24.450 13.283 12.816 1.00 58.81 92 LEU A O 1
ATOM 723 N N . THR A 1 93 ? -24.150 11.129 13.326 1.00 57.09 93 THR A N 1
ATOM 724 C CA . THR A 1 93 ? -22.777 11.083 12.785 1.00 57.09 93 THR A CA 1
ATOM 725 C C . THR A 1 93 ? -22.747 11.160 11.260 1.00 57.09 93 THR A C 1
ATOM 727 O O . THR A 1 93 ? -21.867 11.835 10.731 1.00 57.09 93 THR A O 1
ATOM 730 N N . VAL A 1 94 ? -23.715 10.548 10.566 1.00 56.66 94 VAL A N 1
ATOM 731 C CA . VAL A 1 94 ? -23.828 10.615 9.097 1.00 56.66 94 VAL A CA 1
ATOM 732 C C . VAL A 1 94 ? -24.136 12.045 8.635 1.00 56.66 94 VAL A C 1
ATOM 734 O O . VAL A 1 94 ? -23.491 12.530 7.710 1.00 56.66 94 VAL A O 1
ATOM 737 N N . GLY A 1 95 ? -25.018 12.767 9.337 1.00 59.06 95 GLY A N 1
ATOM 738 C CA . GLY A 1 95 ? -25.364 14.159 9.006 1.00 59.06 95 GLY A CA 1
ATOM 739 C C . GLY A 1 95 ? -24.217 15.166 9.186 1.00 59.06 95 GLY A C 1
ATOM 740 O O . GLY A 1 95 ? -24.049 16.064 8.369 1.00 59.06 95 GLY A O 1
ATOM 741 N N . SER A 1 96 ? -23.373 14.997 10.212 1.00 55.94 96 SER A N 1
ATOM 742 C CA . SER A 1 96 ? -22.185 15.850 10.435 1.00 55.94 96 SER A CA 1
ATOM 743 C C . SER A 1 96 ? -20.933 15.409 9.656 1.00 55.94 96 SER A C 1
ATOM 745 O O . SER A 1 96 ? -19.893 16.064 9.725 1.00 55.94 96 SER A O 1
ATOM 747 N N . SER A 1 97 ? -21.008 14.290 8.927 1.00 48.78 97 SER A N 1
ATOM 748 C CA . SER A 1 97 ? -19.881 13.649 8.237 1.00 48.78 97 SER A CA 1
ATOM 749 C C . SER A 1 97 ? -19.141 14.509 7.191 1.00 48.78 97 SER A C 1
ATOM 751 O O . SER A 1 97 ? -17.924 14.330 7.082 1.00 48.78 97 SER A O 1
ATOM 753 N N . PRO A 1 98 ? -19.777 15.413 6.411 1.00 52.75 98 PRO A N 1
ATOM 754 C CA . PRO A 1 98 ? -19.080 16.045 5.289 1.00 52.75 98 PRO A CA 1
ATOM 755 C C . PRO A 1 98 ? -18.016 17.067 5.719 1.00 52.75 98 PRO A C 1
ATOM 757 O O . PRO A 1 98 ? -16.960 17.140 5.098 1.00 52.75 98 PRO A O 1
ATOM 760 N N . TRP A 1 99 ? -18.212 17.794 6.823 1.00 55.59 99 TRP A N 1
ATOM 761 C CA . TRP A 1 99 ? -17.225 18.778 7.296 1.00 55.59 99 TRP A CA 1
ATOM 762 C C . TRP A 1 99 ? -15.970 18.119 7.890 1.00 55.59 99 TRP A C 1
ATOM 764 O O . TRP A 1 99 ? -14.839 18.546 7.654 1.00 55.59 99 TRP A O 1
ATOM 774 N N . TYR A 1 100 ? -16.151 17.000 8.595 1.00 54.97 100 TYR A N 1
ATOM 775 C CA . TYR A 1 100 ? -15.037 16.204 9.112 1.00 54.97 100 TYR A CA 1
ATOM 776 C C . TYR A 1 100 ? -14.245 15.501 8.009 1.00 54.97 100 TYR A C 1
ATOM 778 O O . TYR A 1 100 ? -13.047 15.274 8.172 1.00 54.97 100 TYR A O 1
ATOM 786 N N . LEU A 1 101 ? -14.879 15.219 6.869 1.00 55.75 101 LEU A N 1
ATOM 787 C CA . LEU A 1 101 ? -14.209 14.750 5.658 1.00 55.75 101 LEU A CA 1
ATOM 788 C C . LEU A 1 101 ? -13.214 15.791 5.129 1.00 55.75 101 LEU A C 1
ATOM 790 O O . LEU A 1 101 ? -12.098 15.413 4.795 1.00 55.75 101 LEU A O 1
ATOM 794 N N . VAL A 1 102 ? -13.553 17.084 5.146 1.00 61.47 102 VAL A N 1
ATOM 795 C CA . VAL A 1 102 ? -12.679 18.169 4.650 1.00 61.47 102 VAL A CA 1
ATOM 796 C C . VAL A 1 102 ? -11.455 18.399 5.552 1.00 61.47 102 VAL A C 1
ATOM 798 O O . VAL A 1 102 ? -10.324 18.535 5.086 1.00 61.47 102 VAL A O 1
ATOM 801 N N . VAL A 1 103 ? -11.631 18.386 6.874 1.00 64.50 103 VAL A N 1
ATOM 802 C CA . VAL A 1 103 ? -10.491 18.522 7.807 1.00 64.50 103 VAL A CA 1
ATOM 803 C C . VAL A 1 103 ? -9.635 17.248 7.818 1.00 64.50 103 VAL A C 1
ATOM 805 O O . VAL A 1 103 ? -8.409 17.278 7.996 1.00 64.50 103 VAL A O 1
ATOM 808 N N . ALA A 1 104 ? -10.265 16.091 7.597 1.00 59.84 104 ALA A N 1
ATOM 809 C CA . ALA A 1 104 ? -9.552 14.843 7.414 1.00 59.84 104 ALA A CA 1
ATOM 810 C C . ALA A 1 104 ? -8.712 14.854 6.130 1.00 59.84 104 ALA A C 1
ATOM 812 O O . ALA A 1 104 ? -7.540 14.476 6.209 1.00 59.84 104 ALA A O 1
ATOM 813 N N . THR A 1 105 ? -9.258 15.322 5.005 1.00 65.75 105 THR A N 1
ATOM 814 C CA . THR A 1 105 ? -8.556 15.336 3.716 1.00 65.75 105 THR A CA 1
ATOM 815 C C . THR A 1 105 ? -7.296 16.190 3.767 1.00 65.75 105 THR A C 1
ATOM 817 O O . THR A 1 105 ? -6.255 15.710 3.323 1.00 65.75 105 THR A O 1
ATOM 820 N N . ALA A 1 106 ? -7.326 17.366 4.402 1.00 68.38 106 ALA A N 1
ATOM 821 C CA . ALA A 1 106 ? -6.159 18.250 4.506 1.00 68.38 106 ALA A CA 1
ATOM 822 C C . ALA A 1 106 ? -4.931 17.566 5.141 1.00 68.38 106 ALA A C 1
ATOM 824 O O . ALA A 1 106 ? -3.823 17.616 4.607 1.00 68.38 106 ALA A O 1
ATOM 825 N N . GLY A 1 107 ? -5.115 16.848 6.254 1.00 68.62 107 GLY A N 1
ATOM 826 C CA . GLY A 1 107 ? -3.993 16.161 6.900 1.00 68.62 107 GLY A CA 1
ATOM 827 C C . GLY A 1 107 ? -3.553 14.873 6.195 1.00 68.62 107 GLY A C 1
ATOM 828 O O . GLY A 1 107 ? -2.406 14.468 6.361 1.00 68.62 107 GLY A O 1
ATOM 829 N N . THR A 1 108 ? -4.426 14.210 5.428 1.00 71.12 108 THR A N 1
ATOM 830 C CA . THR A 1 108 ? -3.998 13.130 4.513 1.00 71.12 108 THR A CA 1
ATOM 831 C C . THR A 1 108 ? -3.231 13.674 3.328 1.00 71.12 108 THR A C 1
ATOM 833 O O . THR A 1 108 ? -2.226 13.079 2.969 1.00 71.12 108 THR A O 1
ATOM 836 N N . LEU A 1 109 ? -3.647 14.808 2.762 1.00 78.44 109 LEU A N 1
ATOM 837 C CA . LEU A 1 109 ? -2.930 15.455 1.669 1.00 78.44 109 LEU A CA 1
ATOM 838 C C . LEU A 1 109 ? -1.521 15.835 2.105 1.00 78.44 109 LEU A C 1
ATOM 840 O O . LEU A 1 109 ? -0.582 15.539 1.382 1.00 78.44 109 LEU A O 1
ATOM 844 N N . LEU A 1 110 ? -1.350 16.380 3.312 1.00 83.31 110 LEU A N 1
ATOM 845 C CA . LEU A 1 110 ? -0.019 16.690 3.833 1.00 83.31 110 LEU A CA 1
ATOM 846 C C . LEU A 1 110 ? 0.855 15.435 4.004 1.00 83.31 110 LEU A C 1
ATOM 848 O O . LEU A 1 110 ? 2.019 15.446 3.620 1.00 83.31 110 LEU A O 1
ATOM 852 N N . LEU A 1 111 ? 0.303 14.341 4.546 1.00 81.19 111 LEU A N 1
ATOM 853 C CA . LEU A 1 111 ? 1.035 13.074 4.683 1.00 81.19 111 LEU A CA 1
ATOM 854 C C . LEU A 1 111 ? 1.399 12.475 3.319 1.00 81.19 111 LEU A C 1
ATOM 856 O O . LEU A 1 111 ? 2.508 11.975 3.149 1.00 81.19 111 LEU A O 1
ATOM 860 N N . LEU A 1 112 ? 0.476 12.521 2.359 1.00 82.06 112 LEU A N 1
ATOM 861 C CA . LEU A 1 112 ? 0.693 12.011 1.009 1.00 82.06 112 LEU A CA 1
ATOM 862 C C . LEU A 1 112 ? 1.706 12.865 0.256 1.00 82.06 112 LEU A C 1
ATOM 864 O O . LEU A 1 112 ? 2.591 12.308 -0.379 1.00 82.06 112 LEU A O 1
ATOM 868 N N . LEU A 1 113 ? 1.629 14.190 0.378 1.00 85.62 113 LEU A N 1
ATOM 869 C CA . LEU A 1 113 ? 2.588 15.116 -0.215 1.00 85.62 113 LEU A CA 1
ATOM 870 C C . LEU A 1 113 ? 3.983 14.916 0.383 1.00 85.62 113 LEU A C 1
ATOM 872 O O . LEU A 1 113 ? 4.961 14.882 -0.355 1.00 85.62 113 LEU A O 1
ATOM 876 N N . TRP A 1 114 ? 4.073 14.700 1.699 1.00 87.75 114 TRP A N 1
ATOM 877 C CA . TRP A 1 114 ? 5.325 14.353 2.369 1.00 87.75 114 TRP A CA 1
ATOM 878 C C . TRP A 1 114 ? 5.907 13.040 1.838 1.00 87.75 114 TRP A C 1
ATOM 880 O O . TRP A 1 114 ? 7.056 12.994 1.408 1.00 87.75 114 TRP A O 1
ATOM 890 N N . ALA A 1 115 ? 5.108 11.971 1.826 1.00 85.81 115 ALA A N 1
ATOM 891 C CA . ALA A 1 115 ? 5.561 10.666 1.357 1.00 85.81 115 ALA A CA 1
ATOM 892 C C . ALA A 1 115 ? 5.930 10.675 -0.134 1.00 85.81 115 ALA A C 1
ATOM 894 O O . ALA A 1 115 ? 6.939 10.083 -0.516 1.00 85.81 115 ALA A O 1
ATOM 895 N N . ALA A 1 116 ? 5.150 11.378 -0.958 1.00 85.81 116 ALA A N 1
ATOM 896 C CA . ALA A 1 116 ? 5.430 11.572 -2.374 1.00 85.81 116 ALA A CA 1
ATOM 897 C C . ALA A 1 116 ? 6.713 12.382 -2.581 1.00 85.81 116 ALA A C 1
ATOM 899 O O . ALA A 1 116 ? 7.522 12.000 -3.417 1.00 85.81 116 ALA A O 1
ATOM 900 N N . GLY A 1 117 ? 6.940 13.438 -1.794 1.00 86.25 117 GLY A N 1
ATOM 901 C CA . GLY A 1 117 ? 8.168 14.230 -1.835 1.00 86.25 117 GLY A CA 1
ATOM 902 C C . GLY A 1 117 ? 9.408 13.401 -1.503 1.00 86.25 117 GLY A C 1
ATOM 903 O O . GLY A 1 117 ? 10.381 13.430 -2.250 1.00 86.25 117 GLY A O 1
ATOM 904 N N . VAL A 1 118 ? 9.363 12.590 -0.440 1.00 87.81 118 VAL A N 1
ATOM 905 C CA . VAL A 1 118 ? 10.484 11.702 -0.080 1.00 87.81 118 VAL A CA 1
ATOM 906 C C . VAL A 1 118 ? 10.741 10.663 -1.175 1.00 87.81 118 VAL A C 1
ATOM 908 O O . VAL A 1 118 ? 11.884 10.478 -1.591 1.00 87.81 118 VAL A O 1
ATOM 911 N N . ALA A 1 119 ? 9.690 10.013 -1.684 1.00 87.12 119 ALA A N 1
ATOM 912 C CA . ALA A 1 119 ? 9.825 9.054 -2.779 1.00 87.12 119 ALA A CA 1
ATOM 913 C C . ALA A 1 119 ? 10.370 9.716 -4.056 1.00 87.12 119 ALA A C 1
ATOM 915 O O . ALA A 1 119 ? 11.209 9.133 -4.739 1.00 87.12 119 ALA A O 1
ATOM 916 N N . PHE A 1 120 ? 9.942 10.945 -4.351 1.00 86.44 120 PHE A N 1
ATOM 917 C CA . PHE A 1 120 ? 10.417 11.728 -5.487 1.00 86.44 120 PHE A CA 1
ATOM 918 C C . PHE A 1 120 ? 11.910 12.045 -5.379 1.00 86.44 120 PHE A C 1
ATOM 920 O O . PHE A 1 120 ? 12.630 11.832 -6.347 1.00 86.44 120 PHE A O 1
ATOM 927 N N . VAL A 1 121 ? 12.401 12.464 -4.207 1.00 90.25 121 VAL A N 1
ATOM 928 C CA . VAL A 1 121 ? 13.838 12.718 -3.983 1.00 90.25 121 VAL A CA 1
ATOM 929 C C . VAL A 1 121 ? 14.669 11.447 -4.190 1.00 90.25 121 VAL A C 1
ATOM 931 O O . VAL A 1 121 ? 15.711 11.497 -4.841 1.00 90.25 121 VAL A O 1
ATOM 934 N N . VAL A 1 122 ? 14.195 10.296 -3.700 1.00 89.12 122 VAL A N 1
ATOM 935 C CA . VAL A 1 122 ? 14.863 8.999 -3.924 1.00 89.12 122 VAL A CA 1
ATOM 936 C C . VAL A 1 122 ? 14.892 8.640 -5.412 1.00 89.12 122 VAL A C 1
ATOM 938 O O . VAL A 1 122 ? 15.931 8.223 -5.923 1.00 89.12 122 VAL A O 1
ATOM 941 N N . GLY A 1 123 ? 13.778 8.839 -6.120 1.00 84.00 123 GLY A N 1
ATOM 942 C CA . GLY A 1 123 ? 13.702 8.618 -7.564 1.00 84.00 123 GLY A CA 1
ATOM 943 C C . GLY A 1 123 ? 14.616 9.550 -8.356 1.00 84.00 123 GLY A C 1
ATOM 944 O O . GLY A 1 123 ? 15.287 9.108 -9.286 1.00 84.00 123 GLY A O 1
ATOM 945 N N . LEU A 1 124 ? 14.697 10.818 -7.951 1.00 85.00 124 LEU A N 1
ATOM 946 C CA . LEU A 1 1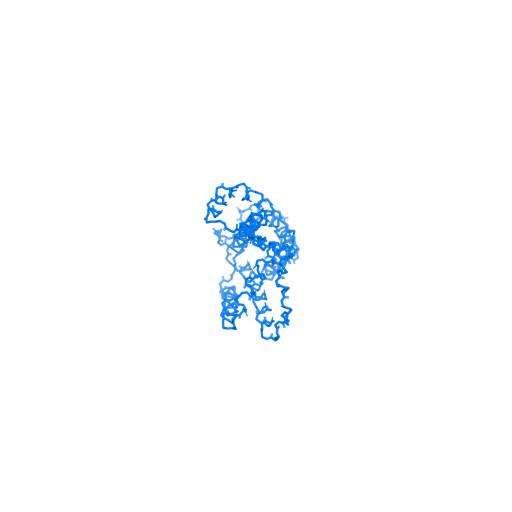24 ? 15.569 11.811 -8.568 1.00 85.00 124 LEU A CA 1
ATOM 947 C C . LEU A 1 124 ? 17.045 11.442 -8.390 1.00 85.00 124 LEU A C 1
ATOM 949 O O . LEU A 1 124 ? 17.798 11.490 -9.357 1.00 85.00 124 LEU A O 1
ATOM 953 N N . ALA A 1 125 ? 17.448 11.006 -7.192 1.00 87.81 125 ALA A N 1
ATOM 954 C CA . ALA A 1 125 ? 18.795 10.489 -6.959 1.00 87.81 125 ALA A CA 1
ATOM 955 C C . ALA A 1 125 ? 19.099 9.294 -7.879 1.00 87.81 125 ALA A C 1
ATOM 957 O O . ALA A 1 125 ? 20.156 9.240 -8.499 1.00 87.81 125 ALA A O 1
ATOM 958 N N . TYR A 1 126 ? 18.148 8.371 -8.038 1.00 86.38 126 TYR A N 1
ATOM 959 C CA . TYR A 1 126 ? 18.303 7.228 -8.941 1.00 86.38 126 TYR A CA 1
ATOM 960 C C . TYR A 1 126 ? 18.473 7.629 -10.410 1.00 86.38 126 TYR A C 1
ATOM 962 O O . TYR A 1 126 ? 19.301 7.042 -11.111 1.00 86.38 126 TYR A O 1
ATOM 970 N N . LEU A 1 127 ? 17.724 8.641 -10.853 1.00 80.69 127 LEU A N 1
ATOM 971 C CA . LEU A 1 127 ? 17.839 9.207 -12.194 1.00 80.69 127 LEU A CA 1
ATOM 972 C C . LEU A 1 127 ? 19.217 9.852 -12.411 1.00 80.69 127 LEU A C 1
ATOM 974 O O . LEU A 1 127 ? 19.861 9.580 -13.421 1.00 80.69 127 LEU A O 1
ATOM 978 N N . LEU A 1 128 ? 19.693 10.637 -11.439 1.00 84.44 128 LEU A N 1
ATOM 979 C CA . LEU A 1 128 ? 21.005 11.300 -11.466 1.00 84.44 128 LEU A CA 1
ATOM 980 C C . LEU A 1 128 ? 22.165 10.306 -11.621 1.00 84.44 128 LEU A C 1
ATOM 982 O O . LEU A 1 128 ? 23.084 10.550 -12.398 1.00 84.44 128 LEU A O 1
ATOM 986 N N . PHE A 1 129 ? 22.111 9.169 -10.925 1.00 87.62 129 PHE A N 1
ATOM 987 C CA . PHE A 1 129 ? 23.155 8.138 -10.985 1.00 87.62 129 PHE A CA 1
ATOM 988 C C . PHE A 1 129 ? 22.939 7.089 -12.091 1.00 87.62 129 PHE A C 1
ATOM 990 O O . PHE A 1 129 ? 23.696 6.121 -12.156 1.00 87.62 129 PHE A O 1
ATOM 997 N N . ARG A 1 130 ? 21.921 7.251 -12.954 1.00 83.69 130 ARG A N 1
ATOM 998 C CA . ARG A 1 130 ? 21.586 6.322 -14.057 1.00 83.69 130 ARG A CA 1
ATOM 999 C C . ARG A 1 130 ? 21.471 4.854 -13.612 1.00 83.69 130 ARG A C 1
ATOM 1001 O O . ARG A 1 130 ? 21.865 3.932 -14.324 1.00 83.69 130 ARG A O 1
ATOM 1008 N N . LEU A 1 131 ? 20.935 4.640 -12.413 1.00 87.06 131 LEU A N 1
ATOM 1009 C CA . LEU A 1 131 ? 20.745 3.312 -11.831 1.00 87.06 131 LEU A CA 1
ATOM 1010 C C . LEU A 1 131 ? 19.610 2.539 -12.536 1.00 87.06 131 LEU A C 1
ATOM 1012 O O . LEU A 1 131 ? 18.723 3.144 -13.145 1.00 87.06 131 LEU A O 1
ATOM 1016 N N . PRO A 1 132 ? 19.586 1.196 -12.431 1.00 87.19 132 PRO A N 1
ATOM 1017 C CA . PRO A 1 132 ? 18.519 0.385 -13.005 1.00 87.19 132 PRO A CA 1
ATOM 1018 C C . PRO A 1 132 ? 17.141 0.748 -12.430 1.00 87.19 132 PRO A C 1
ATOM 1020 O O . PRO A 1 132 ? 16.974 0.989 -11.231 1.00 87.19 132 PRO A O 1
ATOM 1023 N N . LEU A 1 133 ? 16.130 0.715 -13.304 1.00 86.62 133 LEU A N 1
ATOM 1024 C CA . LEU A 1 133 ? 14.766 1.162 -13.011 1.00 86.62 133 LEU A CA 1
ATOM 1025 C C . LEU A 1 133 ? 14.110 0.394 -11.855 1.00 86.62 133 LEU A C 1
ATOM 1027 O O . LEU A 1 133 ? 13.536 0.999 -10.952 1.00 86.62 133 LEU A O 1
ATOM 1031 N N . VAL A 1 134 ? 14.172 -0.941 -11.884 1.00 90.44 134 VAL A N 1
ATOM 1032 C CA . VAL A 1 134 ? 13.440 -1.789 -10.929 1.00 90.44 134 VAL A CA 1
ATOM 1033 C C . VAL A 1 134 ? 13.940 -1.593 -9.488 1.00 90.44 134 VAL A C 1
ATOM 1035 O O . VAL A 1 134 ? 13.105 -1.329 -8.620 1.00 90.44 134 VAL A O 1
ATOM 1038 N N . PRO A 1 135 ? 15.257 -1.626 -9.196 1.00 90.56 135 PRO A N 1
ATOM 1039 C CA . PRO A 1 135 ? 15.771 -1.282 -7.868 1.00 90.56 135 PRO A CA 1
ATOM 1040 C C . PRO A 1 135 ? 15.396 0.134 -7.416 1.00 90.56 135 PRO A C 1
ATOM 1042 O O . PRO A 1 135 ? 15.053 0.326 -6.249 1.00 90.56 135 PRO A O 1
ATOM 1045 N N . GLY A 1 136 ? 15.381 1.103 -8.339 1.00 89.94 136 GLY A N 1
ATOM 1046 C CA . GLY A 1 136 ? 14.934 2.466 -8.050 1.00 89.94 136 GLY A CA 1
ATOM 1047 C C . GLY A 1 136 ? 13.481 2.517 -7.593 1.00 89.94 136 GLY A C 1
ATOM 1048 O O . GLY A 1 136 ? 13.181 3.086 -6.546 1.00 89.94 136 GLY A O 1
ATOM 1049 N N . LEU A 1 137 ? 12.579 1.844 -8.308 1.00 90.88 137 LEU A N 1
ATOM 1050 C CA . LEU A 1 137 ? 11.165 1.778 -7.936 1.00 90.88 137 LEU A CA 1
ATOM 1051 C C . LEU A 1 137 ? 10.933 1.038 -6.612 1.00 90.88 137 LEU A C 1
ATOM 1053 O O . LEU A 1 137 ? 10.079 1.455 -5.829 1.00 90.88 137 LEU A O 1
ATOM 1057 N N . LEU A 1 138 ? 11.701 -0.019 -6.328 1.00 93.12 138 LEU A N 1
ATOM 1058 C CA . LEU A 1 138 ? 11.646 -0.708 -5.034 1.00 93.12 138 LEU A CA 1
ATOM 1059 C C . LEU A 1 138 ? 12.052 0.225 -3.887 1.00 93.12 138 LEU A C 1
ATOM 1061 O O . LEU A 1 138 ? 11.400 0.229 -2.842 1.00 93.12 138 LEU A O 1
ATOM 1065 N N . LEU A 1 139 ? 13.085 1.048 -4.076 1.00 93.69 139 LEU A N 1
ATOM 1066 C CA . LEU A 1 139 ? 13.506 2.018 -3.064 1.00 93.69 139 LEU A CA 1
ATOM 1067 C C . LEU A 1 139 ? 12.560 3.209 -2.937 1.00 93.69 139 LEU A C 1
ATOM 1069 O O . LEU A 1 139 ? 12.304 3.666 -1.827 1.00 93.69 139 LEU A O 1
ATOM 1073 N N . MET A 1 140 ? 11.986 3.690 -4.035 1.00 91.88 140 MET A N 1
ATOM 1074 C CA . MET A 1 140 ? 10.934 4.706 -3.977 1.00 91.88 140 MET A CA 1
ATOM 1075 C C . MET A 1 140 ? 9.706 4.175 -3.229 1.00 91.88 140 MET A C 1
ATOM 1077 O O . MET A 1 140 ? 9.173 4.857 -2.354 1.00 91.88 140 MET A O 1
ATOM 1081 N N . GLY A 1 141 ? 9.288 2.940 -3.520 1.00 91.06 141 GLY A N 1
ATOM 1082 C CA . GLY A 1 141 ? 8.184 2.272 -2.833 1.00 91.06 141 GLY A CA 1
ATOM 1083 C C . GLY A 1 141 ? 8.474 2.030 -1.351 1.00 91.06 141 GLY A C 1
ATOM 1084 O O . GLY A 1 141 ? 7.595 2.232 -0.510 1.00 91.06 141 GLY A O 1
ATOM 1085 N N . SER A 1 142 ? 9.710 1.656 -1.003 1.00 93.62 142 SER A N 1
ATOM 1086 C CA . SER A 1 142 ? 10.120 1.475 0.394 1.00 93.62 142 SER A CA 1
ATOM 1087 C C . SER A 1 142 ? 10.149 2.805 1.141 1.00 93.62 142 SER A C 1
ATOM 1089 O O . SER A 1 142 ? 9.564 2.901 2.220 1.00 93.62 142 SER A O 1
ATOM 1091 N N . ALA A 1 143 ? 10.717 3.852 0.542 1.00 93.50 143 ALA A N 1
ATOM 1092 C CA . ALA A 1 143 ? 10.738 5.202 1.089 1.00 93.50 143 ALA A CA 1
ATOM 1093 C C . ALA A 1 143 ? 9.323 5.760 1.277 1.00 93.50 143 ALA A C 1
ATOM 1095 O O . ALA A 1 143 ? 9.038 6.365 2.313 1.00 93.50 143 ALA A O 1
ATOM 1096 N N . LEU A 1 144 ? 8.414 5.495 0.336 1.00 90.12 144 LEU A N 1
ATOM 1097 C CA . LEU A 1 144 ? 6.999 5.837 0.451 1.00 90.12 144 LEU A CA 1
ATOM 1098 C C . LEU A 1 144 ? 6.344 5.094 1.619 1.00 90.12 144 LEU A C 1
ATOM 1100 O O . LEU A 1 144 ? 5.715 5.726 2.465 1.00 90.12 144 LEU A O 1
ATOM 1104 N N . ALA A 1 145 ? 6.514 3.774 1.712 1.00 91.19 145 ALA A N 1
ATOM 1105 C CA . ALA A 1 145 ? 5.923 2.970 2.780 1.00 91.19 145 ALA A CA 1
ATOM 1106 C C . ALA A 1 145 ? 6.435 3.393 4.171 1.00 91.19 145 ALA A C 1
ATOM 1108 O O . ALA A 1 145 ? 5.644 3.583 5.098 1.00 91.19 145 ALA A O 1
ATOM 1109 N N . VAL A 1 146 ? 7.746 3.617 4.298 1.00 92.62 146 VAL A N 1
ATOM 1110 C CA . VAL A 1 146 ? 8.422 4.161 5.489 1.00 92.62 146 VAL A CA 1
ATOM 1111 C C . VAL A 1 146 ? 7.874 5.545 5.837 1.00 92.62 146 VAL A C 1
ATOM 1113 O O . VAL A 1 146 ? 7.490 5.785 6.984 1.00 92.62 146 VAL A O 1
ATOM 1116 N N . SER A 1 147 ? 7.776 6.440 4.855 1.00 89.94 147 SER A N 1
ATOM 1117 C CA . SER A 1 147 ? 7.296 7.813 5.046 1.00 89.94 147 SER A CA 1
ATOM 1118 C C . SER A 1 147 ? 5.829 7.868 5.438 1.00 89.94 147 SER A C 1
ATOM 1120 O O . SER A 1 147 ? 5.466 8.638 6.318 1.00 89.94 147 SER A O 1
ATOM 1122 N N . VAL A 1 148 ? 4.974 7.028 4.859 1.00 87.19 148 VAL A N 1
ATOM 1123 C CA . VAL A 1 148 ? 3.569 6.909 5.274 1.00 87.19 148 VAL A CA 1
ATOM 1124 C C . VAL A 1 148 ? 3.486 6.357 6.696 1.00 87.19 148 VAL A C 1
ATOM 1126 O O . VAL A 1 148 ? 2.689 6.829 7.513 1.00 87.19 148 VAL A O 1
ATOM 1129 N N . TRP A 1 149 ? 4.329 5.374 7.020 1.00 89.56 149 TRP A N 1
ATOM 1130 C CA . TRP A 1 149 ? 4.315 4.749 8.332 1.00 89.56 149 TRP A CA 1
ATOM 1131 C C . TRP A 1 149 ? 4.818 5.680 9.433 1.00 89.56 149 TRP A C 1
ATOM 1133 O O . TRP A 1 149 ? 4.237 5.658 10.515 1.00 89.56 149 TRP A O 1
ATOM 1143 N N . TRP A 1 150 ? 5.878 6.464 9.216 1.00 88.94 150 TRP A N 1
ATOM 1144 C CA . TRP A 1 150 ? 6.495 7.360 10.215 1.00 88.94 150 TRP A CA 1
ATOM 1145 C C . TRP A 1 150 ? 6.152 8.846 10.053 1.00 88.94 150 TRP A C 1
ATOM 1147 O O . TRP A 1 150 ? 6.477 9.633 10.937 1.00 88.94 150 TRP A O 1
ATOM 1157 N N . GLY A 1 151 ? 5.460 9.232 8.986 1.00 83.6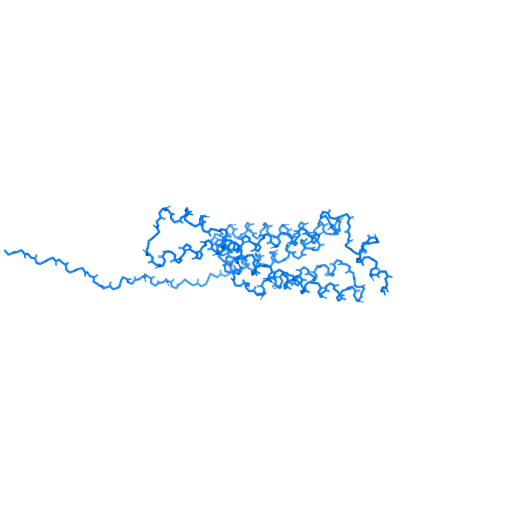9 151 GLY A N 1
ATOM 1158 C CA . GLY A 1 151 ? 5.199 10.626 8.635 1.00 83.69 151 GLY A CA 1
ATOM 1159 C C . GLY A 1 151 ? 4.200 11.369 9.532 1.00 83.69 151 GLY A C 1
ATOM 1160 O O . GLY A 1 151 ? 3.671 10.821 10.514 1.00 83.69 151 GLY A O 1
ATOM 1161 N N . PRO A 1 152 ? 3.912 12.639 9.191 1.00 78.19 152 PRO A N 1
ATOM 1162 C CA . PRO A 1 152 ? 3.069 13.522 9.992 1.00 78.19 152 PRO A CA 1
ATOM 1163 C C . PRO A 1 152 ? 1.639 12.979 10.107 1.00 78.19 152 PRO A C 1
ATOM 1165 O O . PRO A 1 152 ? 0.951 12.748 9.120 1.00 78.19 152 PRO A O 1
ATOM 1168 N N . GLY A 1 153 ? 1.166 12.759 11.338 1.00 73.44 153 GLY A N 1
ATOM 1169 C CA . GLY A 1 153 ? -0.170 12.199 11.586 1.00 73.44 153 GLY A CA 1
ATOM 1170 C C . GLY A 1 153 ? -0.266 10.670 11.483 1.00 73.44 153 GLY A C 1
ATOM 1171 O O . GLY A 1 153 ? -1.359 10.119 11.656 1.00 73.44 153 GLY A O 1
ATOM 1172 N N . SER A 1 154 ? 0.856 9.964 11.310 1.00 79.00 154 SER A N 1
ATOM 1173 C CA . SER A 1 154 ? 0.924 8.493 11.245 1.00 79.00 154 SER A CA 1
ATOM 1174 C C . SER A 1 154 ? 0.331 7.771 12.459 1.00 79.00 154 SER A C 1
ATOM 1176 O O . SER A 1 154 ? -0.117 6.630 12.345 1.00 79.00 154 SER A O 1
ATOM 1178 N N . ARG A 1 155 ? 0.233 8.426 13.626 1.00 78.19 155 ARG A N 1
ATOM 1179 C CA . ARG A 1 155 ? -0.450 7.875 14.812 1.00 78.19 155 ARG A CA 1
ATOM 1180 C C . ARG A 1 155 ? -1.885 7.435 14.495 1.00 78.19 155 ARG A C 1
ATOM 1182 O O . ARG A 1 155 ? -2.320 6.395 14.990 1.00 78.19 155 ARG A O 1
ATOM 1189 N N . ARG A 1 156 ? -2.590 8.178 13.635 1.00 72.94 156 ARG A N 1
ATOM 1190 C CA . ARG A 1 156 ? -3.961 7.860 13.199 1.00 72.94 156 ARG A CA 1
ATOM 1191 C C . ARG A 1 156 ? -4.022 6.668 12.239 1.00 72.94 156 ARG A C 1
ATOM 1193 O O . ARG A 1 156 ? -5.068 6.048 12.153 1.00 72.94 156 ARG A O 1
ATOM 1200 N N . LEU A 1 157 ? -2.914 6.303 11.591 1.00 75.62 157 LEU A N 1
ATOM 1201 C CA . LEU A 1 157 ? -2.796 5.073 10.800 1.00 75.62 157 LEU A CA 1
ATOM 1202 C C . LEU A 1 157 ? -2.394 3.885 11.683 1.00 75.62 157 LEU A C 1
ATOM 1204 O O . LEU A 1 157 ? -3.024 2.831 11.668 1.00 75.62 157 LEU A O 1
ATOM 1208 N N . ARG A 1 158 ? -1.387 4.070 12.541 1.00 83.75 158 ARG A N 1
ATOM 1209 C CA . ARG A 1 158 ? -0.828 3.006 13.389 1.00 83.75 158 ARG A CA 1
ATOM 1210 C C . ARG A 1 158 ? -1.824 2.451 14.397 1.00 83.75 158 ARG A C 1
ATOM 1212 O O . ARG A 1 158 ? -1.815 1.253 14.656 1.00 83.75 158 ARG A O 1
ATOM 1219 N N . VAL A 1 159 ? -2.664 3.295 14.998 1.00 81.12 159 VAL A N 1
ATOM 1220 C CA . VAL A 1 159 ? -3.642 2.865 16.013 1.00 81.12 159 VAL A CA 1
ATOM 1221 C C . VAL A 1 159 ? -4.695 1.898 15.446 1.00 81.12 159 VAL A C 1
ATOM 1223 O O . VAL A 1 159 ? -4.832 0.810 16.013 1.00 81.12 159 VAL A O 1
ATOM 1226 N N . PRO A 1 160 ? -5.437 2.222 14.371 1.00 80.06 160 PRO A N 1
ATOM 1227 C CA . PRO A 1 160 ? -6.394 1.296 13.769 1.00 80.06 160 PRO A CA 1
ATOM 1228 C C . PRO A 1 160 ? -5.708 0.074 13.159 1.00 80.06 160 PRO A C 1
ATOM 1230 O O . PRO A 1 160 ? -6.185 -1.031 13.398 1.00 80.06 160 PRO A O 1
ATOM 1233 N N . THR A 1 161 ? -4.552 0.224 12.501 1.00 83.62 161 THR A N 1
ATOM 1234 C CA . THR A 1 161 ? -3.785 -0.930 12.001 1.00 83.62 161 THR A CA 1
ATOM 1235 C C . THR A 1 161 ? -3.388 -1.862 13.140 1.00 83.62 161 THR A C 1
ATOM 1237 O O . THR A 1 161 ? -3.621 -3.063 13.064 1.00 83.62 161 THR A O 1
ATOM 1240 N N . ARG A 1 162 ? -2.883 -1.328 14.260 1.00 84.81 162 ARG A N 1
ATOM 1241 C CA . ARG A 1 162 ? -2.566 -2.122 15.455 1.00 84.81 162 ARG A CA 1
ATOM 1242 C C . ARG A 1 162 ? -3.804 -2.825 16.008 1.00 84.81 162 ARG A C 1
ATOM 1244 O O . ARG A 1 162 ? -3.699 -3.980 16.402 1.00 84.81 162 ARG A O 1
ATOM 1251 N N . ARG A 1 163 ? -4.965 -2.162 16.050 1.00 83.69 163 ARG A N 1
ATOM 1252 C CA . ARG A 1 163 ? -6.223 -2.786 16.497 1.00 83.69 163 ARG A CA 1
ATOM 1253 C C . ARG A 1 163 ? -6.653 -3.914 15.569 1.00 83.69 163 ARG A C 1
ATOM 1255 O O . ARG A 1 163 ? -6.995 -4.975 16.076 1.00 83.69 163 ARG A O 1
ATOM 1262 N N . LEU A 1 164 ? -6.592 -3.700 14.256 1.00 83.06 164 LEU A N 1
ATOM 1263 C CA . LEU A 1 164 ? -6.913 -4.708 13.251 1.00 83.06 164 LEU A CA 1
ATOM 1264 C C . LEU A 1 164 ? -5.977 -5.906 13.392 1.00 83.06 164 LEU A C 1
ATOM 1266 O O . LEU A 1 164 ? -6.438 -7.013 13.607 1.00 83.06 164 LEU A O 1
ATOM 1270 N N . VAL A 1 165 ? -4.666 -5.671 13.409 1.00 84.75 165 VAL A N 1
ATOM 1271 C CA . VAL A 1 165 ? -3.655 -6.714 13.594 1.00 84.75 165 VAL A CA 1
ATOM 1272 C C . VAL A 1 165 ? -3.870 -7.484 14.902 1.00 84.75 165 VAL A C 1
ATOM 1274 O O . VAL A 1 165 ? -3.807 -8.712 14.903 1.00 84.75 165 VAL A O 1
ATOM 1277 N N . ILE A 1 166 ? -4.169 -6.805 16.015 1.00 84.06 166 ILE A N 1
ATOM 1278 C CA . ILE A 1 166 ? -4.489 -7.470 17.289 1.00 84.06 166 ILE A CA 1
ATOM 1279 C C . ILE A 1 166 ? -5.778 -8.292 17.175 1.00 84.06 166 ILE A C 1
ATOM 1281 O O . ILE A 1 166 ? -5.806 -9.408 17.685 1.00 84.06 166 ILE A O 1
ATOM 1285 N N . ALA A 1 167 ? -6.816 -7.770 16.518 1.00 82.75 167 ALA A N 1
ATOM 1286 C CA . ALA A 1 167 ? -8.084 -8.465 16.320 1.00 82.75 167 ALA A CA 1
ATOM 1287 C C . ALA A 1 167 ? -7.910 -9.713 15.443 1.00 82.75 167 ALA A C 1
ATOM 1289 O O . ALA A 1 167 ? -8.344 -10.792 15.838 1.00 82.75 167 ALA A O 1
ATOM 1290 N N . THR A 1 168 ? -7.193 -9.609 14.325 1.00 80.81 168 THR A N 1
ATOM 1291 C CA . THR A 1 168 ? -6.880 -10.738 13.438 1.00 80.81 168 THR A CA 1
ATOM 1292 C C . THR A 1 168 ? -6.023 -11.779 14.154 1.00 80.81 168 THR A C 1
ATOM 1294 O O . THR A 1 168 ? -6.276 -12.972 14.057 1.00 80.81 168 THR A O 1
ATOM 1297 N N . THR A 1 169 ? -5.063 -11.334 14.964 1.00 82.75 169 THR A N 1
ATOM 1298 C CA . THR A 1 169 ? -4.171 -12.213 15.739 1.00 82.75 169 THR A CA 1
ATOM 1299 C C . THR A 1 169 ? -4.827 -12.753 17.023 1.00 82.75 169 THR A C 1
ATOM 1301 O O . THR A 1 169 ? -4.242 -13.568 17.731 1.00 82.75 169 THR A O 1
ATOM 1304 N N . SER A 1 170 ? -6.041 -12.310 17.372 1.00 79.50 170 SER A N 1
ATOM 1305 C CA . SER A 1 170 ? -6.734 -12.789 18.581 1.00 79.50 170 SER A CA 1
ATOM 1306 C C . SER A 1 170 ? -7.158 -14.255 18.469 1.00 79.50 170 SER A C 1
ATOM 1308 O O . SER A 1 170 ? -7.292 -14.934 19.485 1.00 79.50 170 SER A O 1
ATOM 1310 N N . ARG A 1 171 ? -7.326 -14.751 17.237 1.00 81.06 171 ARG A N 1
ATOM 1311 C CA . ARG A 1 171 ? -7.575 -16.155 16.910 1.00 81.06 171 ARG A CA 1
ATOM 1312 C C . ARG A 1 171 ? -6.424 -16.643 16.039 1.00 81.06 171 ARG A C 1
ATOM 1314 O O . ARG A 1 171 ? -6.198 -16.092 14.966 1.00 81.06 171 ARG A O 1
ATOM 1321 N N . ALA A 1 172 ? -5.716 -17.681 16.487 1.00 81.31 172 ALA A N 1
ATOM 1322 C CA . ALA A 1 172 ? -4.496 -18.154 15.829 1.00 81.31 172 ALA A CA 1
ATOM 1323 C C . ALA A 1 172 ? -4.702 -18.466 14.335 1.00 81.31 172 ALA A C 1
ATOM 1325 O O . ALA A 1 172 ? -3.852 -18.113 13.521 1.00 81.31 172 ALA A O 1
ATOM 1326 N N . TRP A 1 173 ? -5.846 -19.059 13.972 1.00 86.25 173 TRP A N 1
ATOM 1327 C CA . TRP A 1 173 ? -6.170 -19.387 12.583 1.00 86.25 173 TRP A CA 1
ATOM 1328 C C . TRP A 1 173 ? -6.432 -18.143 11.714 1.00 86.25 173 TRP A C 1
ATOM 1330 O O . TRP A 1 173 ? -5.891 -18.070 10.615 1.00 86.25 173 TRP A O 1
ATOM 1340 N N . LEU A 1 174 ? -7.163 -17.124 12.208 1.00 86.94 174 LEU A N 1
ATOM 1341 C CA . LEU A 1 174 ? -7.344 -15.849 11.482 1.00 86.94 174 LEU A CA 1
ATOM 1342 C C . LEU A 1 174 ? -5.998 -15.170 11.232 1.00 86.94 174 LEU A C 1
ATOM 1344 O O . LEU A 1 174 ? -5.780 -14.621 10.155 1.00 86.94 174 LEU A O 1
ATOM 1348 N N . GLY A 1 175 ? -5.109 -15.196 12.230 1.00 86.88 175 GLY A N 1
ATOM 1349 C CA . GLY A 1 175 ? -3.770 -14.623 12.127 1.00 86.88 175 GLY A CA 1
ATOM 1350 C C . GLY A 1 175 ? -2.993 -15.228 10.961 1.00 86.88 175 GLY A C 1
ATOM 1351 O O . GLY A 1 175 ? -2.470 -14.489 10.130 1.00 86.88 175 GLY A O 1
ATOM 1352 N N . TRP A 1 176 ? -2.981 -16.559 10.855 1.00 89.75 176 TRP A N 1
ATOM 1353 C CA . TRP A 1 176 ? -2.305 -17.263 9.764 1.00 89.75 176 TRP A CA 1
ATOM 1354 C C . TRP A 1 176 ? -2.961 -17.053 8.402 1.00 89.75 176 TRP A C 1
ATOM 1356 O O . TRP A 1 176 ? -2.238 -16.854 7.431 1.00 89.75 176 TRP A O 1
ATOM 1366 N N . VAL A 1 177 ? -4.294 -17.016 8.322 1.00 92.06 177 VAL A N 1
ATOM 1367 C CA . VAL A 1 177 ? -4.993 -16.666 7.073 1.00 92.06 177 VAL A CA 1
ATOM 1368 C C . VAL A 1 177 ? -4.599 -15.260 6.620 1.00 92.06 177 VAL A C 1
ATOM 1370 O O . VAL A 1 177 ? -4.262 -15.063 5.458 1.00 92.06 177 VAL A O 1
ATOM 1373 N N . GLY A 1 178 ? -4.558 -14.290 7.538 1.00 90.94 178 GLY A N 1
ATOM 1374 C CA . GLY A 1 178 ? -4.107 -12.934 7.226 1.00 90.94 178 GLY A CA 1
ATOM 1375 C C . GLY A 1 178 ? -2.659 -12.893 6.729 1.00 90.94 178 GLY A C 1
ATOM 1376 O O . GLY A 1 178 ? -2.375 -12.228 5.736 1.00 90.94 178 GLY A O 1
ATOM 1377 N N . VAL A 1 179 ? -1.752 -13.624 7.387 1.00 92.19 179 VAL A N 1
ATOM 1378 C CA . VAL A 1 179 ? -0.349 -13.745 6.954 1.00 92.19 179 VAL A CA 1
ATOM 1379 C C . VAL A 1 179 ? -0.275 -14.349 5.554 1.00 92.19 179 VAL A C 1
ATOM 1381 O O . VAL A 1 179 ? 0.391 -13.784 4.692 1.00 92.19 179 VAL A O 1
ATOM 1384 N N . ALA A 1 180 ? -0.987 -15.450 5.311 1.00 94.00 180 ALA A N 1
ATOM 1385 C CA . ALA A 1 180 ? -1.011 -16.121 4.020 1.00 94.00 180 ALA A CA 1
ATOM 1386 C C . ALA A 1 180 ? -1.513 -15.187 2.914 1.00 94.00 180 ALA A C 1
ATOM 1388 O O . ALA A 1 180 ? -0.841 -15.045 1.901 1.00 94.00 180 ALA A O 1
ATOM 1389 N N . VAL A 1 181 ? -2.628 -14.481 3.129 1.00 94.75 181 VAL A N 1
ATOM 1390 C CA . VAL A 1 181 ? -3.180 -13.528 2.150 1.00 94.75 181 VAL A CA 1
ATOM 1391 C C . VAL A 1 181 ? -2.167 -12.440 1.800 1.00 94.75 181 VAL A C 1
ATOM 1393 O O . VAL A 1 181 ? -1.932 -12.164 0.625 1.00 94.75 181 VAL A O 1
ATOM 1396 N N . VAL A 1 182 ? -1.539 -11.833 2.806 1.00 93.75 182 VAL A N 1
ATOM 1397 C CA . VAL A 1 182 ? -0.591 -10.735 2.591 1.00 93.75 182 VAL A CA 1
ATOM 1398 C C . VAL A 1 182 ? 0.692 -11.224 1.909 1.00 93.75 182 VAL A C 1
ATOM 1400 O O . VAL A 1 182 ? 1.199 -10.550 1.012 1.00 93.75 182 VAL A O 1
ATOM 1403 N N . LEU A 1 183 ? 1.202 -12.398 2.289 1.00 95.38 183 LEU A N 1
ATOM 1404 C CA . LEU A 1 183 ? 2.378 -12.997 1.655 1.00 95.38 183 LEU A CA 1
ATOM 1405 C C . LEU A 1 183 ? 2.093 -13.438 0.220 1.00 95.38 183 LEU A C 1
ATOM 1407 O O . LEU A 1 183 ? 2.916 -13.182 -0.652 1.00 95.38 183 LEU A O 1
ATOM 1411 N N . VAL A 1 184 ? 0.933 -14.043 -0.045 1.00 96.69 184 VAL A N 1
ATOM 1412 C CA . VAL A 1 184 ? 0.503 -14.405 -1.403 1.00 96.69 184 VAL A CA 1
ATOM 1413 C C . VAL A 1 184 ? 0.385 -13.151 -2.261 1.00 96.69 184 VAL A C 1
ATOM 1415 O O . VAL A 1 184 ? 0.904 -13.131 -3.369 1.00 96.69 184 VAL A O 1
ATOM 1418 N N . MET A 1 185 ? -0.210 -12.073 -1.746 1.00 94.81 185 MET A N 1
ATOM 1419 C CA . MET A 1 185 ? -0.289 -10.8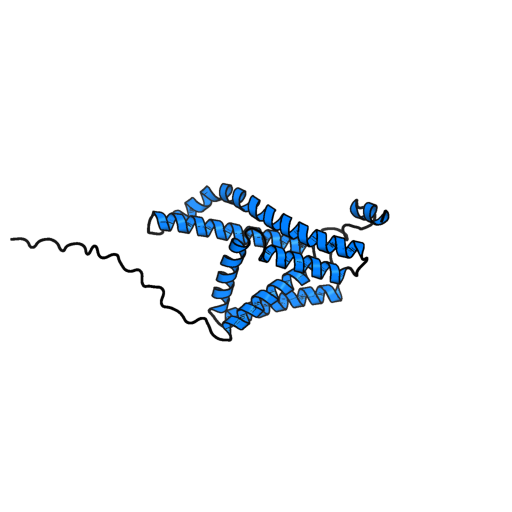00 -2.466 1.00 94.81 185 MET A CA 1
ATOM 1420 C C . MET A 1 185 ? 1.104 -10.236 -2.791 1.00 94.81 185 MET A C 1
ATOM 1422 O O . MET A 1 185 ? 1.355 -9.853 -3.931 1.00 94.81 185 MET A O 1
ATOM 1426 N N . ALA A 1 186 ? 2.030 -10.233 -1.825 1.00 93.94 186 ALA A N 1
ATOM 1427 C CA . ALA A 1 186 ? 3.412 -9.814 -2.060 1.00 93.94 186 ALA A CA 1
ATOM 1428 C C . ALA A 1 186 ? 4.111 -10.705 -3.103 1.00 93.94 186 ALA A C 1
ATOM 1430 O O . ALA A 1 186 ? 4.742 -10.191 -4.026 1.00 93.94 186 ALA A O 1
ATOM 1431 N N . ALA A 1 187 ? 3.955 -12.027 -2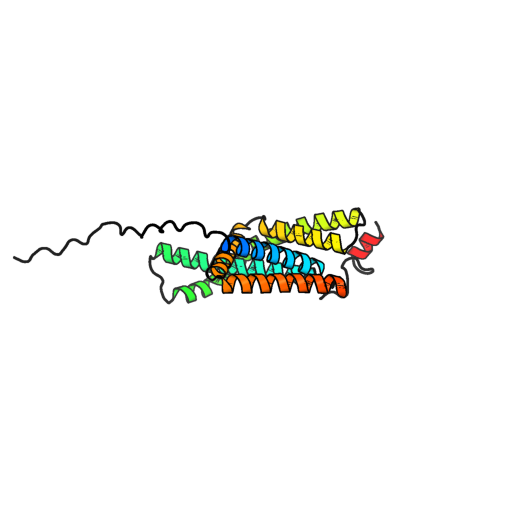.995 1.00 94.94 187 ALA A N 1
ATOM 1432 C CA . ALA A 1 187 ? 4.533 -12.997 -3.918 1.00 94.94 187 ALA A CA 1
ATOM 1433 C C . ALA A 1 187 ? 3.982 -12.837 -5.340 1.00 94.94 187 ALA A C 1
ATOM 1435 O O . ALA A 1 187 ? 4.762 -12.840 -6.286 1.00 94.94 187 ALA A O 1
ATOM 1436 N N . LEU A 1 188 ? 2.673 -12.624 -5.498 1.00 94.81 188 LEU A N 1
ATOM 1437 C CA . LEU A 1 188 ? 2.042 -12.364 -6.794 1.00 94.81 188 LEU A CA 1
ATOM 1438 C C . LEU A 1 188 ? 2.553 -11.061 -7.416 1.00 94.81 188 LEU A C 1
ATOM 1440 O O . LEU A 1 188 ? 2.886 -11.051 -8.599 1.00 94.81 188 LEU A O 1
ATOM 1444 N N . CYS A 1 189 ? 2.684 -9.983 -6.635 1.00 92.44 189 CYS A N 1
ATOM 1445 C CA . CYS A 1 189 ? 3.271 -8.731 -7.120 1.00 92.44 189 CYS A CA 1
ATOM 1446 C C . CYS A 1 189 ? 4.731 -8.917 -7.557 1.00 92.44 189 CYS A C 1
ATOM 1448 O O . CYS A 1 189 ? 5.113 -8.440 -8.624 1.00 92.44 189 CYS A O 1
ATOM 1450 N N . GLY A 1 190 ? 5.536 -9.628 -6.760 1.00 92.19 190 GLY A N 1
ATOM 1451 C CA . GLY A 1 190 ? 6.929 -9.932 -7.093 1.00 92.19 190 GLY A CA 1
ATOM 1452 C C . GLY A 1 190 ? 7.053 -10.815 -8.335 1.00 92.19 190 GLY A C 1
ATOM 1453 O O . GLY A 1 190 ? 7.827 -10.508 -9.235 1.00 92.19 190 GLY A O 1
ATOM 1454 N N . TYR A 1 191 ? 6.237 -11.862 -8.435 1.00 94.62 191 TYR A N 1
ATOM 1455 C CA . TYR A 1 191 ? 6.191 -12.744 -9.598 1.00 94.62 191 TYR A CA 1
ATOM 1456 C C . TYR A 1 191 ? 5.766 -11.997 -10.867 1.00 94.62 191 TYR A C 1
ATOM 1458 O O . TYR A 1 191 ? 6.411 -12.123 -11.908 1.00 94.62 191 TYR A O 1
ATOM 1466 N N . ALA A 1 192 ? 4.724 -11.166 -10.786 1.00 92.94 192 ALA A N 1
ATOM 1467 C CA . ALA A 1 192 ? 4.277 -10.341 -11.904 1.00 92.94 192 ALA A CA 1
ATOM 1468 C C . ALA A 1 192 ? 5.350 -9.328 -12.333 1.00 92.94 192 ALA A C 1
ATOM 1470 O O . ALA A 1 192 ? 5.516 -9.081 -13.524 1.00 92.94 192 ALA A O 1
ATOM 1471 N N . LEU A 1 193 ? 6.101 -8.767 -11.380 1.00 92.88 193 LEU A N 1
ATOM 1472 C CA . LEU A 1 193 ? 7.218 -7.867 -11.667 1.00 92.88 193 LEU A CA 1
ATOM 1473 C C . LEU A 1 193 ? 8.361 -8.589 -12.396 1.00 92.88 193 LEU A C 1
ATOM 1475 O O . LEU A 1 193 ? 8.935 -8.024 -13.322 1.00 92.88 193 LEU A O 1
ATOM 1479 N N . LEU A 1 194 ? 8.667 -9.831 -12.015 1.00 93.06 194 LEU A N 1
ATOM 1480 C CA . LEU A 1 194 ? 9.725 -10.630 -12.645 1.00 93.06 194 LEU A CA 1
ATOM 1481 C C . LEU A 1 194 ? 9.341 -11.148 -14.037 1.00 93.06 194 LEU A C 1
ATOM 1483 O O . LEU A 1 194 ? 10.201 -11.247 -14.905 1.00 93.06 194 LEU A O 1
ATOM 1487 N N . THR A 1 195 ? 8.067 -11.480 -14.255 1.00 93.81 195 THR A N 1
ATOM 1488 C CA . THR A 1 195 ? 7.592 -12.080 -15.517 1.00 93.81 195 THR A CA 1
ATOM 1489 C C . THR A 1 195 ? 7.119 -11.056 -16.540 1.00 93.81 195 THR A C 1
ATOM 1491 O O . THR A 1 195 ? 7.364 -11.219 -17.729 1.00 93.81 195 THR A O 1
ATOM 1494 N N . SER A 1 196 ? 6.427 -10.007 -16.089 1.00 90.00 196 SER A N 1
ATOM 1495 C CA . SER A 1 196 ? 5.764 -9.019 -16.953 1.00 90.00 196 SER A CA 1
ATOM 1496 C C . SER A 1 196 ? 6.374 -7.617 -16.841 1.00 90.00 196 SER A C 1
ATOM 1498 O O . SER A 1 196 ? 5.928 -6.698 -17.527 1.00 90.00 196 SER A O 1
ATOM 1500 N N . GLY A 1 197 ? 7.359 -7.417 -15.960 1.00 89.44 197 GLY A N 1
ATOM 1501 C CA . GLY A 1 197 ? 7.997 -6.121 -15.742 1.00 89.44 197 GLY A CA 1
ATOM 1502 C C . GLY A 1 197 ? 7.088 -5.083 -15.073 1.00 89.44 197 GLY A C 1
ATOM 1503 O O . GLY A 1 197 ? 6.118 -5.398 -14.378 1.00 89.44 197 GLY A O 1
ATOM 1504 N N . VAL A 1 198 ? 7.416 -3.806 -15.270 1.00 91.62 198 VAL A N 1
ATOM 1505 C CA . VAL A 1 198 ? 6.690 -2.658 -14.700 1.00 91.62 198 VAL A CA 1
ATOM 1506 C C . VAL A 1 198 ? 5.543 -2.253 -15.628 1.00 91.62 198 VAL A C 1
ATOM 1508 O O . VAL A 1 198 ? 5.762 -2.051 -16.820 1.00 91.62 198 VAL A O 1
ATOM 1511 N N . THR A 1 199 ? 4.331 -2.099 -15.090 1.00 91.75 199 THR A N 1
ATOM 1512 C CA . THR A 1 199 ? 3.189 -1.514 -15.810 1.00 91.75 199 THR A CA 1
ATOM 1513 C C . THR A 1 199 ? 2.954 -0.078 -15.367 1.00 91.75 199 THR A C 1
ATOM 1515 O O . THR A 1 199 ? 3.094 0.269 -14.194 1.00 91.75 199 THR A O 1
ATOM 1518 N N . TRP A 1 200 ? 2.562 0.754 -16.325 1.00 88.31 200 TRP A N 1
ATOM 1519 C CA . TRP A 1 200 ? 2.273 2.171 -16.126 1.00 88.31 200 TRP A CA 1
ATOM 1520 C C . TRP A 1 200 ? 0.783 2.492 -16.263 1.00 88.31 200 TRP A C 1
ATOM 1522 O O . TRP A 1 200 ? 0.416 3.663 -16.323 1.00 88.31 200 TRP A O 1
ATOM 1532 N N . GLU A 1 201 ? -0.086 1.479 -16.278 1.00 87.19 201 GLU A N 1
ATOM 1533 C CA . GLU A 1 201 ? -1.535 1.679 -16.333 1.00 87.19 201 GLU A CA 1
ATOM 1534 C C . GLU A 1 201 ? -2.034 2.623 -15.219 1.00 87.19 201 GLU A C 1
ATOM 1536 O O . GLU A 1 201 ? -1.560 2.548 -14.080 1.00 87.19 201 GLU A O 1
ATOM 1541 N N . PRO A 1 202 ? -2.983 3.533 -15.523 1.00 82.62 202 PRO A N 1
ATOM 1542 C CA . PRO A 1 202 ? -3.727 3.677 -16.785 1.00 82.62 202 PRO A CA 1
ATOM 1543 C C . PRO A 1 202 ? -2.994 4.482 -17.877 1.00 82.62 202 PRO A C 1
ATOM 1545 O O . PRO A 1 202 ? -3.573 4.773 -18.923 1.00 82.62 202 PRO A O 1
ATOM 1548 N N . LYS A 1 203 ? -1.743 4.903 -17.657 1.00 84.69 203 LYS A N 1
ATOM 1549 C CA . LYS A 1 203 ? -0.969 5.626 -18.668 1.00 84.69 203 LYS A CA 1
ATOM 1550 C C . LYS A 1 203 ? -0.302 4.644 -19.647 1.00 84.69 203 LYS A C 1
ATOM 1552 O O . LYS A 1 203 ? 0.175 3.591 -19.240 1.00 84.69 203 LYS A O 1
ATOM 1557 N N . PRO A 1 204 ? -0.195 5.008 -20.935 1.00 78.12 204 PRO A N 1
ATOM 1558 C CA . PRO A 1 204 ? 0.375 4.148 -21.980 1.00 78.12 204 PRO A CA 1
ATOM 1559 C C . PRO A 1 204 ? 1.901 3.934 -21.887 1.00 78.12 204 PRO A C 1
ATOM 1561 O O . PRO A 1 204 ? 2.501 3.412 -22.820 1.00 78.12 204 PRO A O 1
ATOM 1564 N N . GLY A 1 205 ? 2.565 4.370 -20.814 1.00 82.12 205 GLY A N 1
ATOM 1565 C CA . GLY A 1 205 ? 4.006 4.201 -20.632 1.00 82.12 205 GLY A CA 1
ATOM 1566 C C . GLY A 1 205 ? 4.573 5.065 -19.511 1.00 82.12 205 GLY A C 1
ATOM 1567 O O . GLY A 1 205 ? 3.842 5.813 -18.857 1.00 82.12 205 GLY A O 1
ATOM 1568 N N . ALA A 1 206 ? 5.888 4.962 -19.311 1.00 82.56 206 ALA A N 1
ATOM 1569 C CA . ALA A 1 206 ? 6.603 5.717 -18.289 1.00 82.56 206 ALA A CA 1
ATOM 1570 C C . ALA A 1 206 ? 6.453 7.238 -18.487 1.00 82.56 206 ALA A C 1
ATOM 1572 O O . ALA A 1 206 ? 6.378 7.712 -19.626 1.00 82.56 206 ALA A O 1
ATOM 1573 N N . PRO A 1 207 ? 6.442 8.029 -17.401 1.00 80.62 207 PRO A N 1
ATOM 1574 C CA . PRO A 1 207 ? 6.203 9.466 -17.486 1.00 80.62 207 PRO A CA 1
ATOM 1575 C C . PRO A 1 207 ? 7.317 10.239 -18.205 1.00 80.62 207 PRO A C 1
ATOM 1577 O O . PRO A 1 207 ? 7.037 11.322 -18.702 1.00 80.62 207 PRO A O 1
ATOM 1580 N N . TRP A 1 208 ? 8.531 9.690 -18.309 1.00 79.38 208 TRP A N 1
ATOM 1581 C CA . TRP A 1 208 ? 9.681 10.265 -19.030 1.00 79.38 208 TRP A CA 1
ATOM 1582 C C . TRP A 1 208 ? 9.840 9.744 -20.469 1.00 79.38 208 TRP A C 1
ATOM 1584 O O . TRP A 1 208 ? 10.913 9.843 -21.056 1.00 79.38 208 TRP A O 1
ATOM 1594 N N . ARG A 1 209 ? 8.806 9.124 -21.044 1.00 81.75 209 ARG A N 1
ATOM 1595 C CA . ARG A 1 209 ? 8.833 8.702 -22.452 1.00 81.75 209 ARG A CA 1
ATOM 1596 C C . ARG A 1 209 ? 8.954 9.906 -23.397 1.00 81.75 209 ARG A C 1
ATOM 1598 O O . ARG A 1 209 ? 8.481 10.991 -23.081 1.00 81.75 209 ARG A O 1
ATOM 1605 N N . SER A 1 210 ? 9.496 9.694 -24.592 1.00 72.56 210 SER A N 1
ATOM 1606 C CA . SER A 1 210 ? 9.545 10.719 -25.644 1.00 72.56 210 SER A CA 1
ATOM 1607 C C . SER A 1 210 ? 8.148 11.282 -25.949 1.00 72.56 210 SER A C 1
ATOM 1609 O O . SER A 1 210 ? 7.196 10.511 -26.117 1.00 72.56 210 SER A O 1
ATOM 1611 N N . GLY A 1 211 ? 8.020 12.610 -26.022 1.00 74.88 211 GLY A N 1
ATOM 1612 C CA . GLY A 1 211 ? 6.742 13.298 -26.244 1.00 74.88 211 GLY A CA 1
ATOM 1613 C C . GLY A 1 211 ? 5.943 13.605 -24.969 1.00 74.88 211 GLY A C 1
ATOM 1614 O O . GLY A 1 211 ? 4.758 13.934 -25.049 1.00 74.88 211 GLY A O 1
ATOM 1615 N N . THR A 1 212 ? 6.549 13.479 -23.785 1.00 79.75 212 THR A N 1
ATOM 1616 C CA . THR A 1 212 ? 6.036 14.070 -22.540 1.00 79.75 212 THR A CA 1
ATOM 1617 C C . THR A 1 212 ? 6.996 15.141 -22.030 1.00 79.75 212 THR A C 1
ATOM 1619 O O . THR A 1 212 ? 8.197 15.058 -22.253 1.00 79.75 212 THR A O 1
ATOM 1622 N N . VAL A 1 213 ? 6.476 16.092 -21.243 1.00 76.19 213 VAL A N 1
ATOM 1623 C CA . VAL A 1 213 ? 7.264 17.187 -20.637 1.00 76.19 213 VAL A CA 1
ATOM 1624 C C . VAL A 1 213 ? 8.504 16.672 -19.891 1.00 76.19 213 VAL A C 1
ATOM 1626 O O . VAL A 1 213 ? 9.571 17.266 -19.961 1.00 76.19 213 VAL A O 1
ATOM 1629 N N . LEU A 1 214 ? 8.378 15.542 -19.186 1.00 72.31 214 LEU A N 1
ATOM 1630 C CA . LEU A 1 214 ? 9.494 14.909 -18.477 1.00 72.31 214 LEU A CA 1
ATOM 1631 C C . LEU A 1 214 ? 10.485 14.224 -19.423 1.00 72.31 214 LEU A C 1
ATOM 1633 O O . LEU A 1 214 ? 11.675 14.230 -19.133 1.00 72.31 214 LEU A O 1
ATOM 1637 N N . GLY A 1 215 ? 10.017 13.631 -20.523 1.00 75.50 215 GLY A N 1
ATOM 1638 C CA . GLY A 1 215 ? 10.895 13.045 -21.534 1.00 75.50 215 GLY A CA 1
ATOM 1639 C C . GLY A 1 215 ? 11.732 14.101 -22.246 1.00 75.50 215 GLY A C 1
ATOM 1640 O O . GLY A 1 215 ? 12.918 13.877 -22.466 1.00 75.50 215 GLY A O 1
ATOM 1641 N N . ASP A 1 216 ? 11.147 15.271 -22.509 1.00 76.88 216 ASP A N 1
ATOM 1642 C CA . ASP A 1 216 ? 11.872 16.398 -23.093 1.00 76.88 216 ASP A CA 1
ATOM 1643 C C . ASP A 1 216 ? 12.975 16.866 -22.135 1.00 76.88 216 ASP A C 1
ATOM 1645 O O . ASP A 1 216 ? 14.133 16.921 -22.527 1.00 76.88 216 ASP A O 1
ATOM 1649 N N . VAL A 1 217 ? 12.658 17.089 -20.853 1.00 73.75 217 VAL A N 1
ATOM 1650 C CA . VAL A 1 217 ? 13.644 17.493 -19.828 1.00 73.75 217 VAL A CA 1
ATOM 1651 C C . VAL A 1 217 ? 14.760 16.460 -19.642 1.00 73.75 217 VAL A C 1
ATOM 1653 O O . VAL A 1 217 ? 15.919 16.842 -19.506 1.00 73.75 217 VAL A O 1
ATOM 1656 N N . VAL A 1 218 ? 14.439 15.163 -19.645 1.00 71.69 218 VAL A N 1
ATOM 1657 C CA . VAL A 1 218 ? 15.453 14.097 -19.556 1.00 71.69 218 VAL A CA 1
ATOM 1658 C C . VAL A 1 218 ? 16.320 14.049 -20.814 1.00 71.69 218 VAL A C 1
ATOM 1660 O O . VAL A 1 218 ? 17.500 13.754 -20.704 1.00 71.69 218 VAL A O 1
ATOM 1663 N N . GLY A 1 219 ? 15.775 14.370 -21.990 1.00 67.12 219 GLY A N 1
ATOM 1664 C CA . GLY A 1 219 ? 16.551 14.459 -23.230 1.00 67.12 219 GLY A CA 1
ATOM 1665 C C . GLY A 1 219 ? 17.580 15.597 -23.249 1.00 67.12 219 GLY A C 1
ATOM 1666 O O . GLY A 1 219 ? 18.537 15.523 -24.015 1.00 67.12 219 GLY A O 1
ATOM 1667 N N . TRP A 1 220 ? 17.405 16.627 -22.413 1.00 62.22 220 TRP A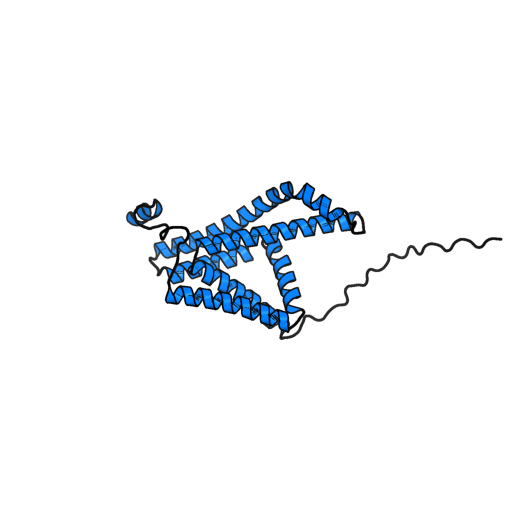 N 1
ATOM 1668 C CA . TRP A 1 220 ? 18.362 17.730 -22.249 1.00 62.22 220 TRP A CA 1
ATOM 1669 C C . TRP A 1 220 ? 19.497 17.435 -21.246 1.00 62.22 220 TRP A C 1
ATOM 1671 O O . TRP A 1 220 ? 20.465 18.196 -21.215 1.00 62.22 220 TRP A O 1
ATOM 1681 N N . LEU A 1 221 ? 19.383 16.379 -20.427 1.00 60.38 221 LEU A N 1
ATOM 1682 C CA . LEU A 1 221 ? 20.338 15.986 -19.372 1.00 60.38 221 LEU A CA 1
ATOM 1683 C C . LEU A 1 221 ? 21.242 14.818 -19.802 1.00 60.38 221 LEU A C 1
ATOM 1685 O O . LEU A 1 221 ? 22.438 14.840 -19.433 1.00 60.38 221 LEU A O 1
#

Sequence (221 aa):
MQPPPPRADSRPRLVPSQSWRPPPGGLPKLQRGLLLTGLFAAVVLGFARAPYLALGLVCLAALAVRTVSWTTESARERQHLRGRRRWFDPVLTVGSSPWYLVVATAGTLLLLLWAAGVAFVVGLAYLLFRLPLVPGLLLMGSALAVSVWWGPGSRRLRVPTRRLVIATTSRAWLGWVGVAVVLVMAALCGYALLTSGVTWEPKPGAPWRSGTVLGDVVGWL

pLDDT: mean 79.18, std 12.03, range [48.78, 96.69]